Protein AF-A0A0Q4DRW6-F1 (afdb_monomer)

pLDDT: mean 84.07, std 15.39, range [34.16, 98.38]

Nearest PDB structures (foldseek):
  1o7d-assembly1_D  TM=4.244E-01  e=1.563E-02  Bos taurus
  2ciq-assembly1_A  TM=4.644E-01  e=1.562E-01  Saccharomyces cerevisiae S288C
  6icq-assembly1_A-2  TM=5.793E-01  e=6.879E+00  Pseudomonas putida

Structure (mmCIF, N/CA/C/O backb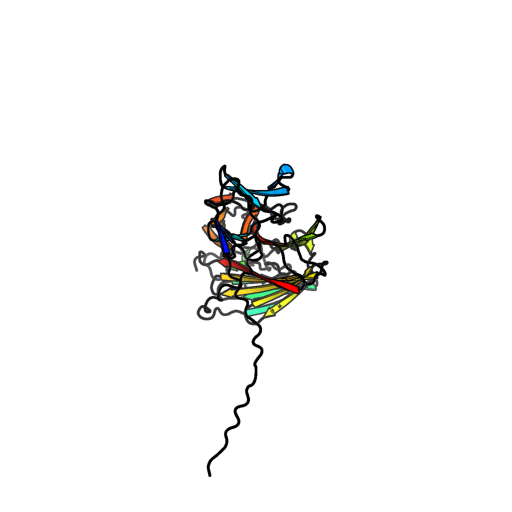one):
data_AF-A0A0Q4DRW6-F1
#
_entry.id   AF-A0A0Q4DRW6-F1
#
loop_
_atom_site.group_PDB
_atom_site.id
_atom_site.type_symbol
_atom_site.label_atom_id
_atom_site.label_alt_id
_atom_site.label_comp_id
_atom_site.label_asym_id
_atom_site.label_entity_id
_atom_site.label_seq_id
_atom_site.pdbx_PDB_ins_code
_atom_site.Cartn_x
_atom_site.Cartn_y
_atom_site.Cartn_z
_atom_site.occupancy
_atom_site.B_iso_or_equiv
_atom_site.auth_seq_id
_atom_site.auth_comp_id
_atom_site.auth_asym_id
_atom_site.auth_atom_id
_atom_site.pdbx_PDB_model_num
ATOM 1 N N . MET A 1 1 ? 46.520 0.832 58.655 1.00 43.78 1 MET A N 1
ATOM 2 C CA . MET A 1 1 ? 46.041 -0.376 57.941 1.00 43.78 1 MET A CA 1
ATOM 3 C C . MET A 1 1 ? 45.091 -1.068 58.902 1.00 43.78 1 MET A C 1
ATOM 5 O O . MET A 1 1 ? 45.560 -1.502 59.934 1.00 43.78 1 MET A O 1
ATOM 9 N N . ILE A 1 2 ? 43.770 -1.010 58.754 1.00 37.06 2 ILE A N 1
ATOM 10 C CA . ILE A 1 2 ? 42.936 -1.635 57.713 1.00 37.06 2 ILE A CA 1
ATOM 11 C C . ILE A 1 2 ? 41.682 -0.758 57.482 1.00 37.06 2 ILE A C 1
ATOM 13 O O . ILE A 1 2 ? 41.251 -0.042 58.377 1.00 37.06 2 ILE A O 1
ATOM 17 N N . ARG A 1 3 ? 41.183 -0.758 56.241 1.00 34.56 3 ARG A N 1
ATOM 18 C CA . ARG A 1 3 ? 40.220 0.185 55.645 1.00 34.56 3 ARG A CA 1
ATOM 19 C C . ARG A 1 3 ? 38.771 -0.035 56.107 1.00 34.56 3 ARG A C 1
ATOM 21 O O . ARG A 1 3 ? 38.275 -1.153 56.019 1.00 34.56 3 ARG A O 1
ATOM 28 N N . GLU A 1 4 ? 38.076 1.050 56.446 1.00 38.84 4 GLU A N 1
ATOM 29 C CA . GLU A 1 4 ? 36.609 1.123 56.458 1.00 38.84 4 GLU A CA 1
ATOM 30 C C . GLU A 1 4 ? 36.082 1.260 55.023 1.00 38.84 4 GLU A C 1
ATOM 32 O O . GLU A 1 4 ? 36.454 2.179 54.292 1.00 38.84 4 GLU A O 1
ATOM 37 N N . SER A 1 5 ? 35.205 0.347 54.602 1.00 42.12 5 SER A N 1
ATOM 38 C CA . SER A 1 5 ? 34.491 0.440 53.329 1.00 42.12 5 SER A CA 1
ATOM 39 C C . SER A 1 5 ? 33.092 1.012 53.550 1.00 42.12 5 SER A C 1
ATOM 41 O O . SER A 1 5 ? 32.195 0.310 54.017 1.00 42.12 5 SER A O 1
ATOM 43 N N . HIS A 1 6 ? 32.900 2.271 53.165 1.00 40.50 6 HIS A N 1
ATOM 44 C CA . HIS A 1 6 ? 31.582 2.852 52.929 1.00 40.50 6 HIS A CA 1
ATOM 45 C C . HIS A 1 6 ? 30.961 2.198 51.685 1.00 40.50 6 HIS A C 1
ATOM 47 O O . HIS A 1 6 ? 31.494 2.328 50.583 1.00 40.50 6 HIS A O 1
ATOM 53 N N . LYS A 1 7 ? 29.829 1.503 51.841 1.00 39.22 7 LYS A N 1
ATOM 54 C CA . LYS A 1 7 ? 28.954 1.141 50.717 1.00 39.22 7 LYS A CA 1
ATOM 55 C C . LYS A 1 7 ? 27.782 2.117 50.674 1.00 39.22 7 LYS A C 1
ATOM 57 O O . LYS A 1 7 ? 26.874 2.046 51.494 1.00 39.22 7 LYS A O 1
ATOM 62 N N . ASN A 1 8 ? 27.834 3.014 49.692 1.00 35.91 8 ASN A N 1
ATOM 63 C CA . ASN A 1 8 ? 26.714 3.835 49.251 1.00 35.91 8 ASN A CA 1
ATOM 64 C C . ASN A 1 8 ? 25.579 2.930 48.746 1.00 35.91 8 ASN A C 1
ATOM 66 O O . ASN A 1 8 ? 25.760 2.170 47.796 1.00 35.91 8 ASN A O 1
ATOM 70 N N . LEU A 1 9 ? 24.412 3.024 49.381 1.00 34.16 9 LEU A N 1
ATOM 71 C CA . LEU A 1 9 ? 23.149 2.473 48.894 1.00 34.16 9 LEU A CA 1
ATOM 72 C C . LEU A 1 9 ? 22.513 3.494 47.947 1.00 34.16 9 LEU A C 1
ATOM 74 O O . LEU A 1 9 ? 21.733 4.350 48.358 1.00 34.16 9 LEU A O 1
ATOM 78 N N . THR A 1 10 ? 22.859 3.412 46.666 1.00 37.59 10 THR A N 1
ATOM 79 C CA . THR A 1 10 ? 22.155 4.136 45.607 1.00 37.59 10 THR A CA 1
ATOM 80 C C . THR A 1 10 ? 20.843 3.397 45.329 1.00 37.59 10 THR A C 1
ATOM 82 O O . THR A 1 10 ? 20.842 2.342 44.697 1.00 37.59 10 THR A O 1
ATOM 85 N N . ARG A 1 11 ? 19.713 3.912 45.834 1.00 34.72 11 ARG A N 1
ATOM 86 C CA . ARG A 1 11 ? 18.377 3.495 45.377 1.00 34.72 11 ARG A CA 1
ATOM 87 C C . ARG A 1 11 ? 18.202 3.980 43.940 1.00 34.72 11 ARG A C 1
ATOM 89 O O . ARG A 1 11 ? 17.885 5.144 43.713 1.00 34.72 11 ARG A O 1
ATOM 96 N N . ILE A 1 12 ? 18.435 3.093 42.980 1.00 40.56 12 ILE A N 1
ATOM 97 C CA . ILE A 1 12 ? 17.958 3.269 41.610 1.00 40.56 12 ILE A CA 1
ATOM 98 C C . ILE A 1 12 ? 16.449 3.009 41.660 1.00 40.56 12 ILE A C 1
ATOM 100 O O . ILE A 1 12 ? 16.019 1.893 41.945 1.00 40.56 12 ILE A O 1
ATOM 104 N N . ASN A 1 13 ? 15.654 4.060 41.459 1.00 36.69 13 ASN A N 1
ATOM 105 C CA . ASN A 1 13 ? 14.238 3.933 41.132 1.00 36.69 13 ASN A CA 1
ATOM 106 C C . ASN A 1 13 ? 14.156 3.353 39.720 1.00 36.69 13 ASN A C 1
ATOM 108 O O . ASN A 1 13 ? 14.177 4.095 38.740 1.00 36.69 13 ASN A O 1
ATOM 112 N N . ASP A 1 14 ? 14.121 2.030 39.631 1.00 37.34 14 ASP A N 1
ATOM 113 C CA . ASP A 1 14 ? 13.739 1.333 38.411 1.00 37.34 14 ASP A CA 1
ATOM 114 C C . ASP A 1 14 ? 12.235 1.598 38.201 1.00 37.34 14 ASP A C 1
ATOM 116 O O . ASP A 1 14 ? 11.440 1.288 39.101 1.00 37.34 14 ASP A O 1
ATOM 120 N N . PRO A 1 15 ? 11.799 2.243 37.104 1.00 40.28 15 PRO A N 1
ATOM 121 C CA . PRO A 1 15 ? 10.380 2.394 36.835 1.00 40.28 15 PRO A CA 1
ATOM 122 C C . PRO A 1 15 ? 9.812 0.992 36.633 1.00 40.28 15 PRO A C 1
ATOM 124 O O . PRO A 1 15 ? 10.186 0.295 35.695 1.00 40.28 15 PRO A O 1
ATOM 127 N N . LEU A 1 16 ? 8.937 0.581 37.553 1.00 35.50 16 LEU A N 1
ATOM 128 C CA . LEU A 1 16 ? 8.157 -0.651 37.498 1.00 35.50 16 LEU A CA 1
ATOM 129 C C . LEU A 1 16 ? 7.736 -0.951 36.051 1.00 35.50 16 LEU A C 1
ATOM 131 O O . LEU A 1 16 ? 6.792 -0.350 35.535 1.00 35.50 16 LEU A O 1
ATOM 135 N N . ARG A 1 17 ? 8.407 -1.917 35.411 1.00 38.69 17 ARG A N 1
ATOM 136 C CA . ARG A 1 17 ? 7.806 -2.688 34.326 1.00 38.69 17 ARG A CA 1
ATOM 137 C C . ARG A 1 17 ? 6.623 -3.418 34.947 1.00 38.69 17 ARG A C 1
ATOM 139 O O . ARG A 1 17 ? 6.768 -4.480 35.543 1.00 38.69 17 ARG A O 1
ATOM 146 N N . LEU A 1 18 ? 5.452 -2.798 34.868 1.00 41.09 18 LEU A N 1
ATOM 147 C CA . LEU A 1 18 ? 4.190 -3.507 34.978 1.00 41.09 18 LEU A CA 1
ATOM 148 C C . LEU A 1 18 ? 4.110 -4.404 33.745 1.00 41.09 18 LEU A C 1
ATOM 150 O O . LEU A 1 18 ? 3.602 -3.992 32.702 1.00 41.09 18 LEU A O 1
ATOM 154 N N . ASP A 1 19 ? 4.658 -5.613 33.866 1.00 44.31 19 ASP A N 1
ATOM 155 C CA . ASP A 1 19 ? 4.344 -6.723 32.976 1.00 44.31 19 ASP A CA 1
ATOM 156 C C . ASP A 1 19 ? 2.833 -6.942 33.085 1.00 44.31 19 ASP A C 1
ATOM 158 O O . ASP A 1 19 ? 2.323 -7.626 33.975 1.00 44.31 19 ASP A O 1
ATOM 162 N N . THR A 1 20 ? 2.093 -6.236 32.235 1.00 53.38 20 THR A N 1
ATOM 163 C CA . THR A 1 20 ? 0.641 -6.316 32.188 1.00 53.38 20 THR A CA 1
ATOM 164 C C . THR A 1 20 ? 0.340 -7.691 31.622 1.00 53.38 20 THR A C 1
ATOM 166 O O . THR A 1 20 ? 0.559 -7.943 30.439 1.00 53.38 20 THR A O 1
ATOM 169 N N . ILE A 1 21 ? -0.062 -8.614 32.495 1.00 54.59 21 ILE A N 1
ATOM 170 C CA . ILE A 1 21 ? -0.374 -9.991 32.121 1.00 54.59 21 ILE A CA 1
ATOM 171 C C . ILE A 1 21 ? -1.514 -9.937 31.102 1.00 54.59 21 ILE A C 1
ATOM 173 O O . ILE A 1 21 ? -2.656 -9.656 31.462 1.00 54.59 21 ILE A O 1
ATOM 177 N N . MET A 1 22 ? -1.203 -10.190 29.829 1.00 69.31 22 MET A N 1
ATOM 178 C CA . MET A 1 22 ? -2.214 -10.294 28.781 1.00 69.31 22 MET A CA 1
ATOM 179 C C . MET A 1 22 ? -3.083 -11.517 29.067 1.00 69.31 22 MET A C 1
ATOM 181 O O . MET A 1 22 ? -2.606 -12.654 29.028 1.00 69.31 22 MET A O 1
ATOM 185 N N . SER A 1 23 ? -4.360 -11.298 29.375 1.00 81.81 23 SER A N 1
ATOM 186 C CA . SER A 1 23 ? -5.299 -12.389 29.609 1.00 81.81 23 SER A CA 1
ATOM 187 C C . SER A 1 23 ? -5.988 -12.781 28.297 1.00 81.81 23 SER A C 1
ATOM 189 O O . SER A 1 23 ? -6.378 -11.925 27.503 1.00 81.81 23 SER A O 1
ATOM 191 N N . THR A 1 24 ? -6.111 -14.086 28.026 1.00 90.38 24 THR A N 1
ATOM 192 C CA . THR A 1 24 ? -6.912 -14.593 26.897 1.00 90.38 24 THR A CA 1
ATOM 193 C C . THR A 1 24 ? -8.245 -15.125 27.412 1.00 90.38 24 THR A C 1
ATOM 195 O O . THR A 1 24 ? -8.304 -16.141 28.106 1.00 90.38 24 THR A O 1
ATOM 198 N N . ILE A 1 25 ? -9.332 -14.459 27.039 1.00 92.94 25 ILE A N 1
ATOM 199 C CA . ILE A 1 25 ? -10.707 -14.799 27.402 1.00 92.94 25 ILE A CA 1
ATOM 200 C C . ILE A 1 25 ? -11.295 -15.718 26.325 1.00 92.94 25 ILE A C 1
ATOM 202 O O . ILE A 1 25 ? -11.262 -15.403 25.142 1.00 92.94 25 ILE A O 1
ATOM 206 N N . ILE A 1 26 ? -11.884 -16.856 26.694 1.00 94.12 26 ILE A N 1
ATOM 207 C CA . ILE A 1 26 ? -12.548 -17.739 25.717 1.00 94.12 26 ILE A CA 1
ATOM 208 C C . ILE A 1 26 ? -14.005 -17.300 25.529 1.00 94.12 26 ILE A C 1
ATOM 210 O O . ILE A 1 26 ? -14.787 -17.318 26.482 1.00 94.12 26 ILE A O 1
ATOM 214 N N . ALA A 1 27 ? -14.388 -16.958 24.298 1.00 92.19 27 ALA A N 1
ATOM 215 C CA . ALA A 1 27 ? -15.744 -16.535 23.963 1.00 92.19 27 ALA A CA 1
ATOM 216 C C . ALA A 1 27 ? -16.741 -17.703 24.038 1.00 92.19 27 ALA A C 1
ATOM 218 O O . ALA A 1 27 ? -16.556 -18.751 23.409 1.00 92.19 27 ALA A O 1
ATOM 219 N N . LYS A 1 28 ? -17.855 -17.504 24.754 1.00 94.00 28 LYS A N 1
ATOM 220 C CA . LYS A 1 28 ? -18.984 -18.446 24.796 1.00 94.00 28 LYS A CA 1
ATOM 221 C C . LYS A 1 28 ? -20.248 -17.822 24.218 1.00 94.00 28 LYS A C 1
ATOM 223 O O . LYS A 1 28 ? -20.458 -16.611 24.273 1.00 94.00 28 LYS A O 1
ATOM 228 N N . HIS A 1 29 ? -21.107 -18.669 23.654 1.00 94.56 29 HIS A N 1
ATOM 229 C CA . HIS A 1 29 ? -22.381 -18.221 23.101 1.00 94.56 29 HIS A CA 1
ATOM 230 C C . HIS A 1 29 ? -23.259 -17.581 24.186 1.00 94.56 29 HIS A C 1
ATOM 232 O O . HIS A 1 29 ? -23.385 -18.121 25.281 1.00 94.56 29 HIS A O 1
ATOM 238 N N . GLY A 1 30 ? -23.853 -16.430 23.874 1.00 91.00 30 GLY A N 1
ATOM 239 C CA . GLY A 1 30 ? -24.715 -15.663 24.770 1.00 91.00 30 GLY A CA 1
ATOM 240 C C . GLY A 1 30 ? -23.957 -14.888 25.849 1.00 91.00 30 GLY A C 1
ATOM 241 O O . GLY A 1 30 ? -24.578 -14.130 26.591 1.00 91.00 30 GLY A O 1
ATOM 242 N N . GLN A 1 31 ? -22.634 -15.046 25.939 1.00 93.19 31 GLN A N 1
ATOM 243 C CA . GLN A 1 31 ? -21.852 -14.444 27.008 1.00 93.19 31 GLN A CA 1
ATOM 244 C C . GLN A 1 31 ? -21.708 -12.937 26.810 1.00 93.19 31 GLN A C 1
ATOM 246 O O . GLN A 1 31 ? -21.474 -12.453 25.699 1.00 93.19 31 GLN A O 1
ATOM 251 N N . MET A 1 32 ? -21.820 -12.211 27.920 1.00 92.25 32 MET A N 1
ATOM 252 C CA . MET A 1 32 ? -21.467 -10.801 28.012 1.00 92.25 32 MET A CA 1
ATOM 253 C C . MET A 1 32 ? -20.085 -10.693 28.640 1.00 92.25 32 MET A C 1
ATOM 255 O O . MET A 1 32 ? -19.852 -11.250 29.712 1.00 92.25 32 MET A O 1
ATOM 259 N N . LEU A 1 33 ? -19.180 -9.994 27.970 1.00 88.94 33 LEU A N 1
ATOM 260 C CA . LEU A 1 33 ? -17.807 -9.811 28.420 1.00 88.94 33 LEU A CA 1
ATOM 261 C C . LEU A 1 33 ? -17.479 -8.321 28.496 1.00 88.94 33 LEU A C 1
ATOM 263 O O . LEU A 1 33 ? -17.977 -7.508 27.710 1.00 88.94 33 LEU A O 1
ATOM 267 N N . THR A 1 34 ? -16.638 -7.979 29.462 1.00 86.00 34 THR A N 1
ATOM 268 C CA . THR A 1 34 ? -15.956 -6.690 29.546 1.00 86.00 34 THR A CA 1
ATOM 269 C C . THR A 1 34 ? -14.475 -6.995 29.395 1.00 86.00 34 THR A C 1
ATOM 271 O O . THR A 1 34 ? -13.973 -7.860 30.107 1.00 86.00 34 THR A O 1
ATOM 274 N N . MET A 1 35 ? -13.818 -6.338 28.445 1.00 82.25 35 MET A N 1
ATOM 275 C CA . MET A 1 35 ? -12.387 -6.493 28.194 1.00 82.25 35 MET A CA 1
ATOM 276 C C . MET A 1 35 ? -11.645 -5.306 28.798 1.00 82.25 35 MET A C 1
ATOM 278 O O . MET A 1 35 ? -12.145 -4.181 28.755 1.00 82.25 35 MET A O 1
ATOM 282 N N . GLN A 1 36 ? -10.475 -5.566 29.361 1.00 77.69 36 GLN A N 1
ATOM 283 C CA . GLN A 1 36 ? -9.493 -4.552 29.717 1.00 77.69 36 GLN A CA 1
ATOM 284 C C . GLN A 1 36 ? -8.563 -4.282 28.522 1.00 77.69 36 GLN A C 1
ATOM 286 O O . GLN A 1 36 ? -8.448 -5.126 27.626 1.00 77.69 36 GLN A O 1
ATOM 291 N N . PRO A 1 37 ? -7.887 -3.120 28.474 1.00 64.44 37 PRO A N 1
ATOM 292 C CA . PRO A 1 37 ? -6.841 -2.873 27.486 1.00 64.44 37 PRO A CA 1
ATOM 293 C C . PRO A 1 37 ? -5.791 -3.992 27.493 1.00 64.44 37 PRO A C 1
ATOM 295 O O . PRO A 1 37 ? -5.280 -4.359 28.548 1.00 64.44 37 PRO A O 1
ATOM 298 N N . GLY A 1 38 ? -5.481 -4.538 26.315 1.00 68.06 38 GLY A N 1
ATOM 299 C CA . GLY A 1 38 ? -4.539 -5.653 26.162 1.00 68.06 38 GLY A CA 1
ATOM 300 C C . GLY A 1 38 ? -5.134 -7.055 26.356 1.00 68.06 38 GLY A C 1
ATOM 301 O O . GLY A 1 38 ? -4.439 -8.033 26.082 1.00 68.06 38 GLY A O 1
ATOM 302 N N . ASP A 1 39 ? -6.401 -7.188 26.761 1.00 83.06 39 ASP A N 1
ATOM 303 C CA . ASP A 1 39 ? -7.063 -8.494 26.765 1.00 83.06 39 ASP A CA 1
ATOM 304 C C . ASP A 1 39 ? -7.237 -9.022 25.338 1.00 83.06 39 ASP A C 1
ATOM 306 O O . ASP A 1 39 ? -7.608 -8.300 24.406 1.00 83.06 39 ASP A O 1
ATOM 310 N N . GLN A 1 40 ? -7.044 -10.328 25.192 1.00 90.56 40 GLN A N 1
ATOM 311 C CA . GLN A 1 40 ? -7.383 -11.066 23.986 1.00 90.56 40 GLN A CA 1
ATOM 312 C C . GLN A 1 40 ? -8.651 -11.885 24.212 1.00 90.56 40 GLN A C 1
ATOM 314 O O . GLN A 1 40 ? -8.964 -12.307 25.324 1.00 90.56 40 GLN A O 1
ATOM 319 N N . ILE A 1 41 ? -9.387 -12.151 23.141 1.00 93.00 41 ILE A N 1
ATOM 320 C CA . ILE A 1 41 ? -10.574 -12.991 23.130 1.00 93.00 41 ILE A CA 1
ATOM 321 C C . ILE A 1 41 ? -10.443 -14.071 22.056 1.00 93.00 41 ILE A C 1
ATOM 323 O O . ILE A 1 41 ? -10.319 -13.786 20.868 1.00 93.00 41 ILE A O 1
ATOM 327 N N . LYS A 1 42 ? -10.481 -15.337 22.467 1.00 93.94 42 LYS A N 1
ATOM 328 C CA . LYS A 1 42 ? -10.428 -16.490 21.568 1.00 93.94 42 LYS A CA 1
ATOM 329 C C . LYS A 1 42 ? -11.825 -17.016 21.282 1.00 93.94 42 LYS A C 1
ATOM 331 O O . LYS A 1 42 ? -12.537 -17.446 22.191 1.00 93.94 42 LYS A O 1
ATOM 336 N N . PHE A 1 43 ? -12.201 -17.034 20.010 1.00 92.38 43 PHE A N 1
ATOM 337 C CA . PHE A 1 43 ? -13.447 -17.618 19.538 1.00 92.38 43 PHE A CA 1
ATOM 338 C C . PHE A 1 43 ? -13.263 -19.092 19.157 1.00 92.38 43 PHE A C 1
ATOM 340 O O . PHE A 1 43 ? -12.187 -19.496 18.716 1.00 92.38 43 PHE A O 1
ATOM 347 N N . PRO A 1 44 ? -14.311 -19.924 19.283 1.00 89.69 44 PRO A N 1
ATOM 348 C CA . PRO A 1 44 ? -14.272 -21.308 18.806 1.00 89.69 44 PRO A CA 1
ATOM 349 C C . PRO A 1 44 ? -14.108 -21.457 17.284 1.00 89.69 44 PRO A C 1
ATOM 351 O O . PRO A 1 44 ? -13.746 -22.531 16.819 1.00 89.69 44 PRO A O 1
ATOM 354 N N . ALA A 1 45 ? -14.422 -20.413 16.514 1.00 86.44 45 ALA A N 1
ATOM 355 C CA . ALA A 1 45 ? -14.257 -20.340 15.065 1.00 86.44 45 ALA A CA 1
ATOM 356 C C . ALA A 1 45 ? -14.009 -18.881 14.656 1.00 86.44 45 ALA A C 1
ATOM 358 O O . ALA A 1 45 ? -14.202 -17.978 15.473 1.00 86.44 45 ALA A O 1
ATOM 359 N N . ALA A 1 46 ? -13.612 -18.653 13.403 1.00 80.06 46 ALA A N 1
ATOM 360 C CA . ALA A 1 46 ? -13.467 -17.305 12.867 1.00 80.06 46 ALA A CA 1
ATOM 361 C C . ALA A 1 46 ? -14.788 -16.524 12.977 1.00 80.06 46 ALA A C 1
ATOM 363 O O . ALA A 1 46 ? -15.879 -17.071 12.776 1.00 80.06 46 ALA A O 1
ATOM 364 N N . LEU A 1 47 ? -14.677 -15.243 13.317 1.00 81.19 47 LEU A N 1
ATOM 365 C CA . LEU A 1 47 ? -15.805 -14.326 13.307 1.00 81.19 47 LEU A CA 1
ATOM 366 C C . LEU A 1 47 ? -16.327 -14.127 11.884 1.00 81.19 47 LEU A C 1
ATOM 368 O O . LEU A 1 47 ? -15.557 -14.043 10.930 1.00 81.19 47 LEU A O 1
ATOM 372 N N . ASN A 1 48 ? -17.643 -13.972 11.760 1.00 81.69 48 ASN A N 1
ATOM 373 C CA . ASN A 1 48 ? -18.279 -13.618 10.492 1.00 81.69 48 ASN A CA 1
ATOM 374 C C . ASN A 1 48 ? -17.892 -12.191 10.053 1.00 81.69 48 ASN A C 1
ATOM 376 O O . ASN A 1 48 ? -17.899 -11.886 8.867 1.00 81.69 48 ASN A O 1
ATOM 380 N N . THR A 1 49 ? -17.619 -11.312 11.021 1.00 79.50 49 THR A N 1
ATOM 381 C CA . THR A 1 49 ? -17.141 -9.936 10.839 1.00 79.50 49 THR A CA 1
ATOM 382 C C . THR A 1 49 ? -16.405 -9.485 12.102 1.00 79.50 49 THR A C 1
ATOM 384 O O . THR A 1 49 ? -16.745 -9.913 13.209 1.00 79.50 49 THR A O 1
ATOM 387 N N . THR A 1 50 ? -15.401 -8.629 11.939 1.00 81.56 50 THR A N 1
ATOM 388 C CA . THR A 1 50 ? -14.680 -7.955 13.027 1.00 81.56 50 THR A CA 1
ATOM 389 C C . THR A 1 50 ? -15.415 -6.724 13.552 1.00 81.56 50 THR A C 1
ATOM 391 O O . THR A 1 50 ? -15.066 -6.228 14.620 1.00 81.56 50 THR A O 1
ATOM 394 N N . GLU A 1 51 ? -16.447 -6.254 12.849 1.00 80.19 51 GLU A N 1
ATOM 395 C CA . GLU A 1 51 ? -17.309 -5.150 13.272 1.00 80.19 51 GLU A CA 1
ATOM 396 C C . GLU A 1 51 ? -18.507 -5.681 14.063 1.00 80.19 51 GLU A C 1
ATOM 398 O O . GLU A 1 51 ? -19.319 -6.472 13.572 1.00 80.19 51 GLU A O 1
ATOM 403 N N . GLY A 1 52 ? -18.623 -5.249 15.313 1.00 84.31 52 GLY A N 1
ATOM 404 C CA . GLY A 1 52 ? -19.723 -5.626 16.177 1.00 84.31 52 GLY A CA 1
ATOM 405 C C . GLY A 1 52 ? -21.036 -4.982 15.734 1.00 84.31 52 GLY A C 1
ATOM 406 O O . GLY A 1 52 ? -21.105 -3.795 15.432 1.00 84.31 52 GLY A O 1
ATOM 407 N N . ALA A 1 53 ? -22.129 -5.742 15.765 1.00 88.44 53 ALA A N 1
ATOM 408 C CA . ALA A 1 53 ? -23.461 -5.186 15.538 1.00 88.44 53 ALA A CA 1
ATOM 409 C C . ALA A 1 53 ? -24.016 -4.605 16.846 1.00 88.44 53 ALA A C 1
ATOM 411 O O . ALA A 1 53 ? -24.214 -5.354 17.808 1.00 88.44 53 ALA A O 1
ATOM 412 N N . TRP A 1 54 ? -24.292 -3.298 16.904 1.00 91.31 54 TRP A N 1
ATOM 413 C CA . TRP A 1 54 ? -24.887 -2.689 18.098 1.00 91.31 54 TRP A CA 1
ATOM 414 C C . TRP A 1 54 ? -26.246 -3.317 18.433 1.00 91.31 54 TRP A C 1
ATOM 416 O O . TRP A 1 54 ? -27.121 -3.483 17.581 1.00 91.31 54 TRP A O 1
ATOM 426 N N . ARG A 1 55 ? -26.434 -3.664 19.707 1.00 91.56 55 ARG A N 1
ATOM 427 C CA . ARG A 1 55 ? -27.665 -4.243 20.247 1.00 91.56 55 ARG A CA 1
ATOM 428 C C . ARG A 1 55 ? -28.200 -3.354 21.351 1.00 91.56 55 ARG A C 1
ATOM 430 O O . ARG A 1 55 ? -27.764 -3.450 22.498 1.00 91.56 55 ARG A O 1
ATOM 437 N N . ALA A 1 56 ? -29.170 -2.508 21.003 1.00 85.75 56 ALA A N 1
ATOM 438 C CA . ALA A 1 56 ? -29.781 -1.551 21.924 1.00 85.75 56 ALA A CA 1
ATOM 439 C C . ALA A 1 56 ? -30.369 -2.225 23.178 1.00 85.75 56 ALA A C 1
ATOM 441 O O . ALA A 1 56 ? -30.208 -1.711 24.283 1.00 85.75 56 ALA A O 1
ATOM 442 N N . ASP A 1 57 ? -30.955 -3.420 23.027 1.00 88.62 57 ASP A N 1
ATOM 443 C CA . ASP A 1 57 ? -31.507 -4.231 24.121 1.00 88.62 57 ASP A CA 1
ATOM 444 C C . ASP A 1 57 ? -30.446 -4.707 25.124 1.00 88.62 57 ASP A C 1
ATOM 446 O O . ASP A 1 57 ? -30.756 -4.982 26.282 1.00 88.62 57 ASP A O 1
ATOM 450 N N . LYS A 1 58 ? -29.187 -4.808 24.688 1.00 84.25 58 LYS A N 1
ATOM 451 C CA . LYS A 1 58 ? -28.053 -5.248 25.512 1.00 84.25 58 LYS A CA 1
ATOM 452 C C . LYS A 1 58 ? -27.086 -4.123 25.863 1.00 84.25 58 LYS A C 1
ATOM 454 O O . LYS A 1 58 ? -26.218 -4.345 26.703 1.00 84.25 58 LYS A O 1
ATOM 459 N N . ARG A 1 59 ? -27.221 -2.952 25.226 1.00 88.62 59 ARG A N 1
ATOM 460 C CA . ARG A 1 59 ? -26.263 -1.833 25.258 1.00 88.62 59 ARG A CA 1
ATOM 461 C C . ARG A 1 59 ? -24.821 -2.291 24.996 1.00 88.62 59 ARG A C 1
ATOM 463 O O . ARG A 1 59 ? -23.895 -1.909 25.708 1.00 88.62 59 ARG A O 1
ATOM 470 N N . ARG A 1 60 ? -24.656 -3.193 24.027 1.00 91.25 60 ARG A N 1
ATOM 471 C CA . ARG A 1 60 ? -23.392 -3.870 23.703 1.00 91.25 60 ARG A CA 1
ATOM 472 C C . ARG A 1 60 ? -23.303 -4.169 22.213 1.00 91.25 60 ARG A C 1
ATOM 474 O O . ARG A 1 60 ? -24.322 -4.246 21.528 1.00 91.25 60 ARG A O 1
ATOM 481 N N . TYR A 1 61 ? -22.088 -4.417 21.748 1.00 89.88 61 TYR A N 1
ATOM 482 C CA . TYR A 1 61 ? -21.795 -4.879 20.399 1.00 89.88 61 TYR A CA 1
ATOM 483 C C . TYR A 1 61 ? -21.810 -6.405 20.329 1.00 89.88 61 TYR A C 1
ATOM 485 O O . TYR A 1 61 ? -21.249 -7.079 21.194 1.00 89.88 61 TYR A O 1
ATOM 493 N N . ALA A 1 62 ? -22.483 -6.952 19.320 1.00 90.75 62 ALA A N 1
ATOM 494 C CA . ALA A 1 62 ? -22.654 -8.382 19.111 1.00 90.75 62 ALA A CA 1
ATOM 495 C C . ALA A 1 62 ? -21.712 -8.913 18.026 1.00 90.75 62 ALA A C 1
ATOM 497 O O . ALA A 1 62 ? -21.743 -8.444 16.890 1.00 90.75 62 ALA A O 1
ATOM 498 N N . TYR A 1 63 ? -20.962 -9.958 18.366 1.00 91.19 63 TYR A N 1
ATOM 499 C CA . TYR A 1 63 ? -19.991 -10.622 17.495 1.00 91.19 63 TYR A CA 1
ATOM 500 C C . TYR A 1 63 ? -20.413 -12.059 17.247 1.00 91.19 63 TYR A C 1
ATOM 502 O O . TYR A 1 63 ? -20.727 -12.772 18.201 1.00 91.19 63 TYR A O 1
ATOM 510 N N . LYS A 1 64 ? -20.443 -12.489 15.983 1.00 90.12 64 LYS A N 1
ATOM 511 C CA . LYS A 1 64 ? -20.970 -13.803 15.586 1.00 90.12 64 LYS A CA 1
ATOM 512 C C . LYS A 1 64 ? -19.894 -14.706 14.997 1.00 90.12 64 LYS A C 1
ATOM 514 O O . LYS A 1 64 ? -19.078 -14.239 14.211 1.00 90.12 64 LYS A O 1
ATOM 519 N N . TRP A 1 65 ? -19.968 -15.996 15.318 1.00 92.19 65 TRP A N 1
ATOM 520 C CA . TRP A 1 65 ? -19.211 -17.072 14.670 1.00 92.19 65 TRP A CA 1
ATOM 521 C C . TRP A 1 65 ? -20.170 -18.229 14.372 1.00 92.19 65 TRP A C 1
ATOM 523 O O . TRP A 1 65 ? -20.792 -18.801 15.277 1.00 92.19 65 TRP A O 1
ATOM 533 N N . GLY A 1 66 ? -20.378 -18.528 13.090 1.00 88.81 66 GLY A N 1
ATOM 534 C CA . GLY A 1 66 ? -21.471 -19.409 12.671 1.00 88.81 66 GLY A CA 1
ATOM 535 C C . GLY A 1 66 ? -22.832 -18.873 13.143 1.00 88.81 66 GLY A C 1
ATOM 536 O O . GLY A 1 66 ? -23.167 -17.715 12.891 1.00 88.81 66 GLY A O 1
ATOM 537 N N . SER A 1 67 ? -23.610 -19.698 13.854 1.00 90.75 67 SER A N 1
ATOM 538 C CA . SER A 1 67 ? -24.895 -19.311 14.471 1.00 90.75 67 SER A CA 1
ATOM 539 C C . SER A 1 67 ? -24.769 -18.746 15.892 1.00 90.75 67 SER A C 1
ATOM 541 O O . SER A 1 67 ? -25.768 -18.350 16.496 1.00 90.75 67 SER A O 1
ATOM 543 N N . ARG A 1 68 ? -23.556 -18.716 16.454 1.00 93.25 68 ARG A N 1
ATOM 544 C CA . ARG A 1 68 ? -23.300 -18.283 17.832 1.00 93.25 68 ARG A CA 1
ATOM 545 C C . ARG A 1 68 ? -22.995 -16.787 17.884 1.00 93.25 68 ARG A C 1
ATOM 547 O O . ARG A 1 68 ? -22.701 -16.159 16.871 1.00 93.25 68 ARG A O 1
ATOM 554 N N . VAL A 1 69 ? -23.092 -16.216 19.082 1.00 93.69 69 VAL A N 1
ATOM 555 C CA . VAL A 1 69 ? -22.925 -14.777 19.343 1.00 93.69 69 VAL A CA 1
ATOM 556 C C . VAL A 1 69 ? -22.340 -14.535 20.731 1.00 93.69 69 VAL A C 1
ATOM 558 O O . VAL A 1 69 ? -22.707 -15.261 21.653 1.00 93.69 69 VAL A O 1
ATOM 561 N N . CYS A 1 70 ? -21.492 -13.521 20.894 1.00 94.31 70 CYS A N 1
ATOM 562 C CA . CYS A 1 70 ? -21.089 -12.952 22.184 1.00 94.31 70 CYS A CA 1
ATOM 563 C C . CYS A 1 70 ? -21.277 -11.429 22.167 1.00 94.31 70 CYS A C 1
ATOM 565 O O . CYS A 1 70 ? -21.398 -10.829 21.098 1.00 94.31 70 CYS A O 1
ATOM 567 N N . PHE A 1 71 ? -21.303 -10.807 23.346 1.00 93.81 71 PHE A N 1
ATOM 568 C CA . PHE A 1 71 ? -21.582 -9.380 23.501 1.00 93.81 71 PHE A CA 1
ATOM 569 C C . PHE A 1 71 ? -20.466 -8.668 24.266 1.00 93.81 71 PHE A C 1
ATOM 571 O O . PHE A 1 71 ? -20.187 -9.022 25.413 1.00 93.81 71 PHE A O 1
ATOM 578 N N . LEU A 1 72 ? -19.883 -7.628 23.671 1.00 89.88 72 LEU A N 1
ATOM 579 C CA . LEU A 1 72 ? -18.824 -6.818 24.280 1.00 89.88 72 LEU A CA 1
ATOM 580 C C . LEU A 1 72 ? -19.323 -5.394 24.551 1.00 89.88 72 LEU A C 1
ATOM 582 O O .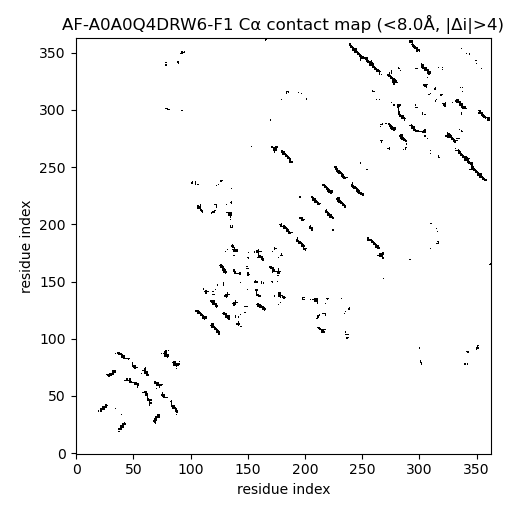 LEU A 1 72 ? -20.033 -4.808 23.733 1.00 89.88 72 LEU A O 1
ATOM 586 N N . ALA A 1 73 ? -18.993 -4.839 25.719 1.00 87.38 73 ALA A N 1
ATOM 587 C CA . ALA A 1 73 ? -19.315 -3.446 26.047 1.00 87.38 73 ALA A CA 1
ATOM 588 C C . ALA A 1 73 ? -18.238 -2.504 25.516 1.00 87.38 73 ALA A C 1
ATOM 590 O O . ALA A 1 73 ? -17.065 -2.729 25.786 1.00 87.38 73 ALA A O 1
ATOM 591 N N . GLY A 1 74 ? -18.646 -1.463 24.785 1.00 78.44 74 GLY A N 1
ATOM 592 C CA . GLY A 1 74 ? -17.745 -0.414 24.291 1.00 78.44 74 GLY A CA 1
ATOM 593 C C . GLY A 1 74 ? -16.721 -0.863 23.244 1.00 78.44 74 GLY A C 1
ATOM 594 O O . GLY A 1 74 ? -15.965 -0.037 22.755 1.00 78.44 74 GLY A O 1
ATOM 595 N N . ILE A 1 75 ? -16.692 -2.150 22.888 1.00 83.81 75 ILE A N 1
ATOM 596 C CA . ILE A 1 75 ? -15.797 -2.687 21.865 1.00 83.81 75 ILE A CA 1
ATOM 597 C C . ILE A 1 75 ? -16.599 -2.808 20.580 1.00 83.81 75 ILE A C 1
ATOM 599 O O . ILE A 1 75 ? -17.342 -3.774 20.408 1.00 83.81 75 ILE A O 1
ATOM 603 N N . GLU A 1 76 ? -16.484 -1.811 19.709 1.00 82.81 76 GLU A N 1
ATOM 604 C CA . GLU A 1 76 ? -17.171 -1.780 18.408 1.00 82.81 76 GLU A CA 1
ATOM 605 C C . GLU A 1 76 ? -16.468 -2.655 17.372 1.00 82.81 76 GLU A C 1
ATOM 607 O O . GLU A 1 76 ? -17.103 -3.163 16.448 1.00 82.81 76 GLU A O 1
ATOM 612 N N . ARG A 1 77 ? -15.160 -2.862 17.559 1.00 80.75 77 ARG A N 1
ATOM 613 C CA . ARG A 1 77 ? -14.331 -3.669 16.679 1.00 80.75 77 ARG A CA 1
ATOM 614 C C . ARG A 1 77 ? -13.370 -4.572 17.439 1.00 80.75 77 ARG A C 1
ATOM 616 O O . ARG A 1 77 ? -12.826 -4.195 18.474 1.00 80.75 77 ARG A O 1
ATOM 623 N N . LEU A 1 78 ? -13.142 -5.750 16.869 1.00 82.25 78 LEU A N 1
ATOM 624 C CA . LEU A 1 78 ? -12.120 -6.697 17.286 1.00 82.25 78 LEU A CA 1
ATOM 625 C C . LEU A 1 78 ? -11.057 -6.864 16.201 1.00 82.25 78 LEU A C 1
ATOM 627 O O . LEU A 1 78 ? -11.381 -7.064 15.036 1.00 82.25 78 LEU A O 1
ATOM 631 N N . TYR A 1 79 ? -9.791 -6.866 16.594 1.00 75.38 79 TYR A N 1
ATOM 632 C CA . TYR A 1 79 ? -8.653 -7.022 15.690 1.00 75.38 79 TYR A CA 1
ATOM 633 C C . TYR A 1 79 ? -8.145 -8.453 15.772 1.00 75.38 79 TYR A C 1
ATOM 635 O O . TYR A 1 79 ? -7.847 -8.929 16.865 1.00 75.38 79 TYR A O 1
ATOM 643 N N . LEU A 1 80 ? -8.068 -9.159 14.644 1.00 76.12 80 LEU A N 1
ATOM 644 C CA . LEU A 1 80 ? -7.540 -10.522 14.624 1.00 76.12 80 LEU A CA 1
ATOM 645 C C . LEU A 1 80 ? -6.059 -10.498 15.022 1.00 76.12 80 LEU A C 1
ATOM 647 O O . LEU A 1 80 ? -5.263 -9.799 14.406 1.00 76.12 80 LEU A O 1
ATOM 651 N N . VAL A 1 81 ? -5.701 -11.274 16.040 1.00 74.88 81 VAL A N 1
ATOM 652 C CA . VAL A 1 81 ? -4.317 -11.479 16.476 1.00 74.88 81 VAL A CA 1
ATOM 653 C C . VAL A 1 81 ? -3.751 -12.692 15.745 1.00 74.88 81 VAL A C 1
ATOM 655 O O . VAL A 1 81 ? -2.816 -12.565 14.964 1.00 74.88 81 VAL A O 1
ATOM 658 N N . GLU A 1 82 ? -4.367 -13.860 15.937 1.00 75.75 82 GLU A N 1
ATOM 659 C CA . GLU A 1 82 ? -3.930 -15.115 15.323 1.00 75.75 82 GLU A CA 1
ATOM 660 C C . GLU A 1 82 ? -5.072 -16.135 15.306 1.00 75.75 82 GLU A C 1
ATOM 662 O O . GLU A 1 82 ? -5.730 -16.361 16.324 1.00 75.75 82 GLU A O 1
ATOM 667 N N . GLY A 1 83 ? -5.298 -16.789 14.162 1.00 84.44 83 GLY A N 1
ATOM 668 C CA . GLY A 1 83 ? -6.274 -17.871 14.023 1.00 84.44 83 GLY A CA 1
ATOM 669 C C . GLY A 1 83 ? -7.701 -17.439 14.371 1.00 84.44 83 GLY A C 1
ATOM 670 O O . GLY A 1 83 ? -8.405 -16.858 13.551 1.00 84.44 83 GLY A O 1
ATOM 671 N N . THR A 1 84 ? -8.140 -17.748 15.591 1.00 87.88 84 THR A N 1
ATOM 672 C CA . THR A 1 84 ? -9.454 -17.359 16.129 1.00 87.88 84 THR A CA 1
ATOM 673 C C . THR A 1 84 ? -9.354 -16.457 17.362 1.00 87.88 84 THR A C 1
ATOM 675 O O . THR A 1 84 ? -10.340 -16.268 18.076 1.00 87.88 84 THR A O 1
ATOM 678 N N . THR A 1 85 ? -8.173 -15.912 17.636 1.00 85.50 85 THR A N 1
ATOM 679 C CA . THR A 1 85 ? -7.885 -15.004 18.746 1.00 85.50 85 THR A CA 1
ATOM 680 C C . THR A 1 85 ? -7.893 -13.567 18.253 1.00 85.50 85 THR A C 1
ATOM 682 O O . THR A 1 85 ? -7.227 -13.245 17.275 1.00 85.50 85 THR A O 1
ATOM 685 N N . TYR A 1 86 ? -8.625 -12.701 18.942 1.00 87.50 86 TYR A N 1
ATOM 686 C CA . TYR A 1 86 ? -8.799 -11.294 18.607 1.00 87.50 86 TYR A CA 1
ATOM 687 C C . TYR A 1 86 ? -8.456 -10.412 19.808 1.00 87.50 86 TYR A C 1
ATOM 689 O O . TYR A 1 86 ? -8.408 -10.891 20.933 1.00 87.50 86 TYR A O 1
ATOM 697 N N . SER A 1 87 ? -8.255 -9.121 19.593 1.00 83.81 87 SER A N 1
ATOM 698 C CA . SER A 1 87 ? -7.995 -8.125 20.630 1.00 83.81 87 SER A CA 1
ATOM 699 C C . SER A 1 87 ? -8.973 -6.962 20.492 1.00 83.81 87 SER A C 1
ATOM 701 O O . SER A 1 87 ? -9.393 -6.628 19.385 1.00 83.81 87 SER A O 1
ATOM 703 N N . ALA A 1 88 ? -9.345 -6.345 21.613 1.00 80.19 88 ALA A N 1
ATOM 704 C CA . ALA A 1 88 ? -10.126 -5.104 21.619 1.00 80.19 88 ALA A CA 1
ATOM 705 C C . ALA A 1 88 ? -9.282 -3.882 21.222 1.00 80.19 88 ALA A C 1
ATOM 707 O O . ALA A 1 88 ? -9.805 -2.877 20.750 1.00 80.19 88 ALA A O 1
ATOM 708 N N . THR A 1 89 ? -7.968 -3.979 21.405 1.00 71.88 89 THR A N 1
ATOM 709 C CA . THR A 1 89 ? -6.995 -2.980 20.967 1.00 71.88 89 THR A CA 1
ATOM 710 C C . THR A 1 89 ? -6.276 -3.526 19.746 1.00 71.88 89 THR A C 1
ATOM 712 O O . THR A 1 89 ? -5.866 -4.689 19.752 1.00 71.88 89 THR A O 1
ATOM 715 N N . ALA A 1 90 ? -6.107 -2.720 18.702 1.00 57.84 90 ALA A N 1
ATOM 716 C CA . ALA A 1 90 ? -5.284 -3.140 17.579 1.00 57.84 90 ALA A CA 1
ATOM 717 C C . ALA A 1 90 ? -3.885 -3.508 18.094 1.00 57.84 90 ALA A C 1
ATOM 719 O O . ALA A 1 90 ? -3.341 -2.782 18.933 1.00 57.84 90 ALA A O 1
ATOM 720 N N . PRO A 1 91 ? -3.317 -4.651 17.678 1.00 56.00 91 PRO A N 1
ATOM 721 C CA . PRO A 1 91 ? -1.990 -5.023 18.130 1.00 56.00 91 PRO A CA 1
ATOM 722 C C . PRO A 1 91 ? -1.001 -3.918 17.740 1.00 56.00 91 PRO A C 1
ATOM 724 O O . PRO A 1 91 ? -0.986 -3.458 16.597 1.00 56.00 91 PRO A O 1
ATOM 727 N N . VAL A 1 92 ? -0.162 -3.495 18.690 1.00 52.25 92 VAL A N 1
ATOM 728 C CA . VAL A 1 92 ? 1.037 -2.719 18.361 1.00 52.25 92 VAL A CA 1
ATOM 729 C C . VAL A 1 92 ? 1.982 -3.699 17.684 1.00 52.25 92 VAL A C 1
ATOM 731 O O . VAL A 1 92 ? 2.665 -4.480 18.344 1.00 52.25 92 VAL A O 1
ATOM 734 N N . VAL A 1 93 ? 1.950 -3.726 16.354 1.00 51.44 93 VAL A N 1
ATOM 735 C CA . VAL A 1 93 ? 2.832 -4.590 15.576 1.00 51.44 93 VAL A CA 1
ATOM 736 C C . VAL A 1 93 ? 4.241 -4.016 15.681 1.00 51.44 93 VAL A C 1
ATOM 738 O O . VAL A 1 93 ? 4.565 -2.991 15.081 1.00 51.44 93 VAL A O 1
ATOM 741 N N . VAL A 1 94 ? 5.074 -4.665 16.495 1.00 48.12 94 VAL A N 1
ATOM 742 C CA . VAL A 1 94 ? 6.526 -4.505 16.418 1.00 48.12 94 VAL A CA 1
ATOM 743 C C . VAL A 1 94 ? 6.954 -5.183 15.123 1.00 48.12 94 VAL A C 1
ATOM 745 O O . VAL A 1 94 ? 6.550 -6.314 14.860 1.00 48.12 94 VAL A O 1
ATOM 748 N N . GLN A 1 95 ? 7.705 -4.453 14.298 1.00 44.00 95 GLN A N 1
ATOM 749 C CA . GLN A 1 95 ? 8.126 -4.878 12.965 1.00 44.00 95 GLN A CA 1
ATOM 750 C C . GLN A 1 95 ? 8.659 -6.325 13.007 1.00 44.00 95 GLN A C 1
ATOM 752 O O . GLN A 1 95 ? 9.465 -6.630 13.895 1.00 44.00 95 GLN A O 1
ATOM 757 N N . PRO A 1 96 ? 8.267 -7.217 12.075 1.00 47.19 96 PRO A N 1
ATOM 758 C CA . PRO A 1 96 ? 9.043 -8.431 11.865 1.00 47.19 96 PRO A CA 1
ATOM 759 C C . PRO A 1 96 ? 10.501 -8.023 11.590 1.00 47.19 96 PRO A C 1
ATOM 761 O O . PRO A 1 96 ? 10.726 -6.958 10.997 1.00 47.19 96 PRO A O 1
ATOM 764 N N . PRO A 1 97 ? 11.493 -8.807 12.055 1.00 45.56 97 PRO A N 1
ATOM 765 C CA . PRO A 1 97 ? 12.890 -8.492 11.802 1.00 45.56 97 PRO A CA 1
ATOM 766 C C . PRO A 1 97 ? 13.077 -8.271 10.303 1.00 45.56 97 PRO A C 1
ATOM 768 O O . PRO A 1 97 ? 12.571 -9.044 9.486 1.00 45.56 97 PRO A O 1
ATOM 771 N N . VAL A 1 98 ? 13.762 -7.181 9.950 1.00 49.53 98 VAL A N 1
ATOM 772 C CA . VAL A 1 98 ? 14.196 -6.962 8.570 1.00 49.53 98 VAL A CA 1
ATOM 773 C C . VAL A 1 98 ? 14.951 -8.231 8.163 1.00 49.53 98 VAL A C 1
ATOM 775 O O . VAL A 1 98 ? 15.844 -8.630 8.917 1.00 49.53 98 VAL A O 1
ATOM 778 N N . PRO A 1 99 ? 14.571 -8.902 7.058 1.00 50.00 99 PRO A N 1
ATOM 779 C CA . PRO A 1 99 ? 15.313 -10.056 6.574 1.00 50.00 99 PRO A CA 1
ATOM 780 C C . PRO A 1 99 ? 16.800 -9.710 6.515 1.00 50.00 99 PRO A C 1
ATOM 782 O O . PRO A 1 99 ? 17.153 -8.572 6.192 1.00 50.00 99 PRO A O 1
ATOM 785 N N . GLU A 1 100 ? 17.670 -10.661 6.861 1.00 49.66 100 GLU A N 1
ATOM 786 C CA . GLU A 1 100 ? 19.096 -10.460 6.621 1.00 49.66 100 GLU A CA 1
ATOM 787 C C . GLU A 1 100 ? 19.281 -10.107 5.140 1.00 49.66 100 GLU A C 1
ATOM 789 O O . GLU A 1 100 ? 18.728 -10.810 4.288 1.00 49.66 100 GLU A O 1
ATOM 794 N N . PRO A 1 101 ? 19.993 -9.010 4.826 1.00 49.19 101 PRO A N 1
ATOM 795 C CA . PRO A 1 101 ? 20.121 -8.555 3.456 1.00 49.19 101 PRO A CA 1
ATOM 796 C C . PRO A 1 101 ? 20.713 -9.679 2.610 1.00 49.19 101 PRO A C 1
ATOM 798 O O . PRO A 1 101 ? 21.797 -10.196 2.901 1.00 49.19 101 PRO A O 1
ATOM 801 N N . SER A 1 102 ? 19.992 -10.045 1.553 1.00 55.44 102 SER A N 1
ATOM 802 C CA . SER A 1 102 ? 20.497 -10.930 0.508 1.00 55.44 102 SER A CA 1
ATOM 803 C C . SER A 1 102 ? 21.811 -10.351 -0.052 1.00 55.44 102 SER A C 1
ATOM 805 O O . SER A 1 102 ? 21.989 -9.127 -0.000 1.00 55.44 102 SER A O 1
ATOM 807 N N . PRO A 1 103 ? 22.764 -11.164 -0.567 1.00 53.97 103 PRO A N 1
ATOM 808 C CA . PRO A 1 103 ? 23.997 -10.663 -1.182 1.00 53.97 103 PRO A CA 1
ATOM 809 C C . PRO A 1 103 ? 23.720 -9.431 -2.055 1.00 53.97 103 PRO A C 1
ATOM 811 O O . PRO A 1 103 ? 22.935 -9.492 -2.998 1.00 53.97 103 PRO A O 1
ATOM 814 N N . ALA A 1 104 ? 24.316 -8.306 -1.639 1.00 61.84 104 ALA A N 1
ATOM 815 C CA . ALA A 1 104 ? 23.805 -6.954 -1.848 1.00 61.84 104 ALA A CA 1
ATOM 816 C C . ALA A 1 104 ? 23.297 -6.699 -3.273 1.00 61.84 104 ALA A C 1
ATOM 818 O O . ALA A 1 104 ? 24.083 -6.542 -4.212 1.00 61.84 104 ALA A O 1
ATOM 819 N N . THR A 1 105 ? 21.972 -6.602 -3.411 1.00 69.00 105 THR A N 1
ATOM 820 C CA . THR A 1 105 ? 21.349 -6.045 -4.615 1.00 69.00 105 THR A CA 1
ATOM 821 C C . THR A 1 105 ? 21.962 -4.667 -4.845 1.00 69.00 105 THR A C 1
ATOM 823 O O . THR A 1 105 ? 21.932 -3.819 -3.952 1.00 69.00 105 THR A O 1
ATOM 826 N N . LYS A 1 106 ? 22.569 -4.428 -6.011 1.00 81.19 106 LYS A N 1
ATOM 827 C CA . LYS A 1 106 ? 23.100 -3.099 -6.326 1.00 81.19 106 LYS A CA 1
ATOM 828 C C . LYS A 1 106 ? 21.929 -2.156 -6.530 1.00 81.19 106 LYS A C 1
ATOM 830 O O . LYS A 1 106 ? 21.243 -2.241 -7.541 1.00 81.19 106 LYS A O 1
ATOM 835 N N . VAL A 1 107 ? 21.716 -1.262 -5.574 1.00 89.06 107 VAL A N 1
ATOM 836 C CA . VAL A 1 107 ? 20.666 -0.250 -5.646 1.00 89.06 107 VAL A CA 1
ATOM 837 C C . VAL A 1 107 ? 21.280 1.091 -6.037 1.00 89.06 107 VAL A C 1
ATOM 839 O O . VAL A 1 107 ? 22.313 1.504 -5.511 1.00 89.06 107 VAL A O 1
ATOM 842 N N . ARG A 1 108 ? 20.650 1.777 -6.989 1.00 93.56 108 ARG A N 1
ATOM 843 C CA . ARG A 1 108 ? 20.918 3.176 -7.327 1.00 93.56 108 ARG A CA 1
ATOM 844 C C . ARG A 1 108 ? 19.622 3.953 -7.229 1.00 93.56 108 ARG A C 1
ATOM 846 O O . ARG A 1 108 ? 18.636 3.573 -7.847 1.00 93.56 108 ARG A O 1
ATOM 853 N N . THR A 1 109 ? 19.642 5.070 -6.529 1.00 96.50 109 THR A N 1
ATOM 854 C CA . THR A 1 109 ? 18.483 5.950 -6.393 1.00 96.50 109 THR A CA 1
ATOM 855 C C . THR A 1 109 ? 18.854 7.358 -6.828 1.00 96.50 109 THR A C 1
ATOM 857 O O . THR A 1 109 ? 20.016 7.767 -6.749 1.00 96.50 109 THR A O 1
ATOM 860 N N . ALA A 1 110 ? 17.875 8.108 -7.317 1.00 96.62 110 ALA A N 1
ATOM 861 C CA . ALA A 1 110 ? 18.009 9.548 -7.488 1.00 96.62 110 ALA A CA 1
ATOM 862 C C . ALA A 1 110 ? 16.632 10.204 -7.544 1.00 96.62 110 ALA A C 1
ATOM 864 O O . ALA A 1 110 ? 15.623 9.551 -7.816 1.00 96.62 110 ALA A O 1
ATOM 865 N N . THR A 1 111 ? 16.615 11.512 -7.314 1.00 97.56 111 THR A N 1
ATOM 866 C CA . THR A 1 111 ? 15.473 12.371 -7.615 1.00 97.56 111 THR A CA 1
ATOM 867 C C . THR A 1 111 ? 15.666 13.059 -8.962 1.00 97.56 111 THR A C 1
ATOM 869 O O . THR A 1 111 ? 16.788 13.219 -9.447 1.00 97.56 111 THR A O 1
ATOM 872 N N . PHE A 1 112 ? 14.565 13.468 -9.579 1.00 96.56 112 PHE A N 1
ATOM 873 C CA . PHE A 1 112 ? 14.560 14.271 -10.793 1.00 96.56 112 PHE A CA 1
ATOM 874 C C . PHE A 1 112 ? 13.318 15.164 -10.826 1.00 96.56 112 PHE A C 1
ATOM 876 O O . PHE A 1 112 ? 12.292 14.855 -10.221 1.00 96.56 112 PHE A O 1
ATOM 883 N N . THR A 1 113 ? 13.412 16.281 -11.539 1.00 95.50 113 THR A N 1
ATOM 884 C CA . THR A 1 113 ? 12.287 17.201 -11.723 1.00 95.50 113 THR A CA 1
ATOM 885 C C . THR A 1 113 ? 11.646 16.944 -13.078 1.00 95.50 113 THR A C 1
ATOM 887 O O . THR A 1 113 ? 12.329 16.905 -14.099 1.00 95.50 113 THR A O 1
ATOM 890 N N . THR A 1 114 ? 10.332 16.763 -13.087 1.00 91.00 114 THR A N 1
ATOM 891 C CA . THR A 1 114 ? 9.539 16.616 -14.313 1.00 91.00 114 THR A CA 1
ATOM 892 C C . THR A 1 114 ? 9.386 17.948 -15.049 1.00 91.00 114 THR A C 1
ATOM 894 O O . THR A 1 114 ? 9.513 19.012 -14.446 1.00 91.00 114 THR A O 1
ATOM 897 N N . ASP A 1 115 ? 9.004 17.907 -16.329 1.00 86.06 115 ASP A N 1
ATOM 898 C CA . ASP A 1 115 ? 8.700 19.117 -17.115 1.00 86.06 115 ASP A CA 1
ATOM 899 C C . ASP A 1 115 ? 7.590 19.979 -16.476 1.00 86.06 115 ASP A C 1
ATOM 901 O O . ASP A 1 115 ? 7.560 21.195 -16.643 1.00 86.06 115 ASP A O 1
ATOM 905 N N . ALA A 1 116 ? 6.691 19.356 -15.704 1.00 85.75 116 ALA A N 1
ATOM 906 C CA . ALA A 1 116 ? 5.625 20.029 -14.960 1.00 85.75 116 ALA A CA 1
ATOM 907 C C . ALA A 1 116 ? 6.079 20.585 -13.591 1.00 85.75 116 ALA A C 1
ATOM 909 O O . ALA A 1 116 ? 5.256 21.093 -12.832 1.00 85.75 116 ALA A O 1
ATOM 910 N N . GLY A 1 117 ? 7.365 20.467 -13.246 1.00 86.38 117 GLY A N 1
ATOM 911 C CA . GLY A 1 117 ? 7.944 20.969 -11.996 1.00 86.38 117 GLY A CA 1
ATOM 912 C C . GLY A 1 117 ? 7.758 20.061 -10.775 1.00 86.38 117 GLY A C 1
ATOM 913 O O . GLY A 1 117 ? 8.181 20.422 -9.681 1.00 86.38 117 GLY A O 1
ATOM 914 N N . GLY A 1 118 ? 7.148 18.881 -10.931 1.00 88.69 118 GLY A N 1
ATOM 915 C CA . GLY A 1 118 ? 7.045 17.890 -9.855 1.00 88.69 118 GLY A CA 1
ATOM 916 C C . GLY A 1 118 ? 8.388 17.208 -9.580 1.00 88.69 118 GLY A C 1
ATOM 917 O O . GLY A 1 118 ? 9.060 16.810 -10.532 1.00 88.69 118 GLY A O 1
ATOM 918 N N . LEU A 1 119 ? 8.757 17.060 -8.304 1.00 95.12 119 LEU A N 1
ATOM 919 C CA . LEU A 1 119 ? 9.934 16.302 -7.864 1.00 95.12 119 LEU A CA 1
ATOM 920 C C . LEU A 1 119 ? 9.568 14.823 -7.715 1.00 95.12 119 LEU A C 1
ATOM 922 O O . LEU A 1 119 ? 8.730 14.479 -6.887 1.00 95.12 119 LEU A O 1
ATOM 926 N N . GLU A 1 120 ? 10.193 13.963 -8.505 1.00 95.31 120 GLU A N 1
ATOM 927 C CA . GLU A 1 120 ? 9.976 12.515 -8.519 1.00 95.31 120 GLU A CA 1
ATOM 928 C C . GLU A 1 120 ? 11.289 11.790 -8.224 1.00 95.31 120 GLU A C 1
ATOM 930 O O . GLU A 1 120 ? 12.354 12.408 -8.147 1.00 95.31 120 GLU A O 1
ATOM 935 N N . ALA A 1 121 ? 11.230 10.478 -8.032 1.00 96.56 121 ALA A N 1
ATOM 936 C CA . ALA A 1 121 ? 12.413 9.664 -7.810 1.00 96.56 121 ALA A CA 1
ATOM 937 C C . ALA A 1 121 ? 12.339 8.341 -8.556 1.00 96.56 121 ALA A C 1
ATOM 939 O O . ALA A 1 121 ? 11.286 7.918 -9.032 1.00 96.56 121 ALA A O 1
ATOM 940 N N . PHE A 1 122 ? 13.483 7.679 -8.643 1.00 96.06 122 PHE A N 1
ATOM 941 C CA . PHE A 1 122 ? 13.560 6.305 -9.100 1.00 96.06 122 PHE A CA 1
ATOM 942 C C . PHE A 1 122 ? 14.506 5.494 -8.224 1.00 96.06 122 PHE A C 1
ATOM 944 O O . PHE A 1 122 ? 15.407 6.032 -7.573 1.00 96.06 122 PHE A O 1
ATOM 951 N N . LEU A 1 123 ? 14.307 4.183 -8.272 1.00 95.88 123 LEU A N 1
ATOM 952 C CA . LEU A 1 123 ? 15.192 3.171 -7.729 1.00 95.88 123 LEU A CA 1
ATOM 953 C C . LEU A 1 123 ? 15.508 2.172 -8.847 1.00 95.88 123 LEU A C 1
ATOM 955 O O . LEU A 1 123 ? 14.615 1.597 -9.459 1.00 95.88 123 LEU A O 1
ATOM 959 N N . LEU A 1 124 ? 16.790 1.980 -9.127 1.00 94.69 124 LEU A N 1
ATOM 960 C CA . LEU A 1 124 ? 17.304 1.056 -10.128 1.00 94.69 124 LEU A CA 1
ATOM 961 C C . LEU A 1 124 ? 18.074 -0.065 -9.434 1.00 94.69 124 LEU A C 1
ATOM 963 O O . LEU A 1 124 ? 18.978 0.195 -8.642 1.00 94.69 124 LEU A O 1
ATOM 967 N N . THR A 1 125 ? 17.733 -1.298 -9.780 1.00 92.62 125 THR A N 1
ATOM 968 C CA . THR A 1 125 ? 18.448 -2.514 -9.387 1.00 92.62 125 THR A CA 1
ATOM 969 C C . THR A 1 125 ? 18.833 -3.323 -10.616 1.00 92.62 125 THR A C 1
ATOM 971 O O . THR A 1 125 ? 18.461 -2.972 -11.739 1.00 92.62 125 THR A O 1
ATOM 974 N N . ASP A 1 126 ? 19.518 -4.443 -10.399 1.00 87.62 126 ASP A N 1
ATOM 975 C CA . ASP A 1 126 ? 19.790 -5.415 -11.456 1.00 87.62 126 ASP A CA 1
ATOM 976 C C . ASP A 1 126 ? 18.507 -6.039 -12.033 1.00 87.62 126 ASP A C 1
ATOM 978 O O . ASP A 1 126 ? 18.563 -6.566 -13.133 1.00 87.62 126 ASP A O 1
ATOM 982 N N . PHE A 1 127 ? 17.359 -5.967 -11.342 1.00 88.44 127 PHE A N 1
ATOM 983 C CA . PHE A 1 127 ? 16.105 -6.594 -11.785 1.00 88.44 127 PHE A CA 1
ATOM 984 C C . PHE A 1 127 ? 15.003 -5.590 -12.161 1.00 88.44 127 PHE A C 1
ATOM 986 O O . PHE A 1 127 ? 14.345 -5.736 -13.195 1.00 88.44 127 PHE A O 1
ATOM 993 N N . TYR A 1 128 ? 14.823 -4.552 -11.342 1.00 91.19 128 TYR A N 1
ATOM 994 C CA . TYR A 1 128 ? 13.792 -3.524 -11.500 1.00 91.19 128 TYR A CA 1
ATOM 995 C C . TYR A 1 128 ? 14.366 -2.150 -11.839 1.00 91.19 128 TYR A C 1
ATOM 997 O O . TYR A 1 128 ? 15.395 -1.745 -11.297 1.00 91.19 128 TYR A O 1
ATOM 1005 N N . ALA A 1 129 ? 13.624 -1.395 -12.643 1.00 93.06 129 ALA A N 1
ATOM 1006 C CA . ALA A 1 129 ? 13.583 0.057 -12.593 1.00 93.06 129 ALA A CA 1
ATOM 1007 C C . ALA A 1 129 ? 12.219 0.447 -12.005 1.00 93.06 129 ALA A C 1
ATOM 1009 O O . ALA A 1 129 ? 11.172 0.149 -12.580 1.00 93.06 129 ALA A O 1
ATOM 1010 N N . LEU A 1 130 ? 12.244 1.057 -10.825 1.00 93.94 130 LEU A N 1
ATOM 1011 C CA . LEU A 1 130 ? 11.072 1.459 -10.061 1.00 93.94 130 LEU A CA 1
ATOM 1012 C C . LEU A 1 130 ? 10.964 2.982 -10.079 1.00 93.94 130 LEU A C 1
ATOM 1014 O O . LEU A 1 130 ? 11.910 3.668 -9.694 1.00 93.94 130 LEU A O 1
ATOM 1018 N N . GLY A 1 131 ? 9.823 3.514 -10.498 1.00 94.19 131 GLY A N 1
ATOM 1019 C CA . GLY A 1 131 ? 9.540 4.943 -10.427 1.00 94.19 131 GLY A CA 1
ATOM 1020 C C . GLY A 1 131 ? 8.652 5.287 -9.236 1.00 94.19 131 GLY A C 1
ATOM 1021 O O . GLY A 1 131 ? 7.712 4.556 -8.927 1.00 94.19 131 GLY A O 1
ATOM 1022 N N . VAL A 1 132 ? 8.938 6.410 -8.578 1.00 94.50 132 VAL A N 1
ATOM 1023 C CA . VAL A 1 132 ? 8.148 6.945 -7.464 1.00 94.50 132 VAL A CA 1
ATOM 1024 C C . VAL A 1 132 ? 7.737 8.376 -7.789 1.00 94.50 132 VAL A C 1
ATOM 1026 O O . VAL A 1 132 ? 8.571 9.276 -7.915 1.00 94.50 132 VAL A O 1
ATOM 1029 N N . GLY A 1 133 ? 6.435 8.578 -7.936 1.00 92.19 133 GLY A N 1
ATOM 1030 C CA . GLY A 1 133 ? 5.835 9.863 -8.253 1.00 92.19 133 GLY A CA 1
ATOM 1031 C C . GLY A 1 133 ? 5.897 10.834 -7.080 1.00 92.19 133 GLY A C 1
ATOM 1032 O O . GLY A 1 133 ? 6.038 10.447 -5.921 1.00 92.19 133 GLY A O 1
ATOM 1033 N N . SER A 1 134 ? 5.709 12.119 -7.378 1.00 91.81 134 SER A N 1
ATOM 1034 C CA . SER A 1 134 ? 5.879 13.236 -6.426 1.00 91.81 134 SER A CA 1
ATOM 1035 C C . SER A 1 134 ? 4.989 13.195 -5.180 1.00 91.81 134 SER A C 1
ATOM 1037 O O . SER A 1 134 ? 5.187 13.960 -4.237 1.00 91.81 134 SER A O 1
ATOM 1039 N N . ARG A 1 135 ? 3.997 12.303 -5.164 1.00 91.12 135 ARG A N 1
ATOM 1040 C CA . ARG A 1 135 ? 3.049 12.115 -4.066 1.00 91.12 135 ARG A CA 1
ATOM 1041 C C . ARG A 1 135 ? 3.208 10.766 -3.348 1.00 91.12 135 ARG A C 1
ATOM 1043 O O . ARG A 1 135 ? 2.303 10.360 -2.625 1.00 91.12 135 ARG A O 1
ATOM 1050 N N . GLY A 1 136 ? 4.331 10.071 -3.547 1.00 91.50 136 GLY A N 1
ATOM 1051 C CA . GLY A 1 136 ? 4.658 8.813 -2.860 1.00 91.50 136 GLY A CA 1
ATOM 1052 C C . GLY A 1 136 ? 4.057 7.548 -3.484 1.00 91.50 136 GLY A C 1
ATOM 1053 O O . GLY A 1 136 ? 4.196 6.462 -2.922 1.00 91.50 136 GLY A O 1
ATOM 1054 N N . SER A 1 137 ? 3.402 7.673 -4.638 1.00 90.12 137 SER A N 1
ATOM 1055 C CA . SER A 1 137 ? 2.915 6.537 -5.422 1.00 90.12 137 SER A CA 1
ATOM 1056 C C . SER A 1 137 ? 4.041 5.872 -6.220 1.00 90.12 137 SER A C 1
ATOM 1058 O O . SER A 1 137 ? 4.971 6.550 -6.652 1.00 90.12 137 SER A O 1
ATOM 1060 N N . LEU A 1 138 ? 3.905 4.592 -6.534 1.00 90.19 138 LEU A N 1
ATOM 1061 C CA . LEU A 1 138 ? 4.606 3.926 -7.620 1.00 90.19 138 LEU A CA 1
ATOM 1062 C C . LEU A 1 138 ? 4.109 4.501 -8.952 1.00 90.19 138 LEU A C 1
ATOM 1064 O O . LEU A 1 138 ? 2.918 4.752 -9.130 1.00 90.19 138 LEU A O 1
ATOM 1068 N N . GLY A 1 139 ? 5.022 4.731 -9.886 1.00 90.50 139 GLY A N 1
ATOM 1069 C CA . GLY A 1 139 ? 4.713 5.397 -11.149 1.00 90.50 139 GLY A CA 1
ATOM 1070 C C . GLY A 1 139 ? 5.126 6.865 -11.161 1.00 90.50 139 GLY A C 1
ATOM 1071 O O . GLY A 1 139 ? 4.785 7.631 -10.259 1.00 90.50 139 GLY A O 1
ATOM 1072 N N . THR A 1 140 ? 5.831 7.266 -12.215 1.00 90.38 140 THR A N 1
ATOM 1073 C CA . THR A 1 140 ? 6.241 8.651 -12.474 1.00 90.38 140 THR A CA 1
ATOM 1074 C C . THR A 1 140 ? 5.257 9.347 -13.415 1.00 90.38 140 THR A C 1
ATOM 1076 O O . THR A 1 140 ? 4.733 8.760 -14.364 1.00 90.38 140 THR A O 1
ATOM 1079 N N . ALA A 1 141 ? 4.987 10.633 -13.196 1.00 87.06 141 ALA A N 1
ATOM 1080 C CA . ALA A 1 141 ? 4.260 11.455 -14.159 1.00 87.06 141 ALA A CA 1
ATOM 1081 C C . ALA A 1 141 ? 5.185 11.925 -15.293 1.00 87.06 141 ALA A C 1
ATOM 1083 O O . ALA A 1 141 ? 4.742 12.064 -16.440 1.00 87.06 141 ALA A O 1
ATOM 1084 N N . GLY A 1 142 ? 6.464 12.155 -14.978 1.00 88.06 142 GLY A N 1
ATOM 1085 C CA . GLY A 1 142 ? 7.483 12.567 -15.933 1.00 88.06 142 GLY A CA 1
ATOM 1086 C C . GLY A 1 142 ? 8.254 11.408 -16.552 1.00 88.06 142 GLY A C 1
ATOM 1087 O O . GLY A 1 142 ? 8.203 10.260 -16.103 1.00 88.06 142 GLY A O 1
ATOM 1088 N N . ARG A 1 143 ? 8.988 11.744 -17.616 1.00 91.50 143 ARG A N 1
ATOM 1089 C CA . ARG A 1 143 ? 9.948 10.838 -18.248 1.00 91.50 143 ARG A CA 1
ATOM 1090 C C . ARG A 1 143 ? 11.129 10.625 -17.305 1.00 91.50 143 ARG A C 1
ATOM 1092 O O . ARG A 1 143 ? 11.608 11.591 -16.714 1.00 91.50 143 ARG A O 1
ATOM 1099 N N . LEU A 1 144 ? 11.608 9.391 -17.203 1.00 91.62 144 LEU A N 1
ATOM 1100 C CA . LEU A 1 144 ? 12.836 9.110 -16.475 1.00 91.62 144 LEU A CA 1
ATOM 1101 C C . LEU A 1 144 ? 14.052 9.753 -17.167 1.00 91.62 144 LEU A C 1
ATOM 1103 O O . LEU A 1 144 ? 14.045 9.929 -18.392 1.00 91.62 144 LEU A O 1
ATOM 1107 N N . PRO A 1 145 ? 15.116 10.080 -16.408 1.00 93.31 145 PRO A N 1
ATOM 1108 C CA . PRO A 1 145 ? 16.378 10.528 -16.982 1.00 93.31 145 PRO A CA 1
ATOM 1109 C C . PRO A 1 145 ? 16.958 9.527 -17.990 1.00 93.31 145 PRO A C 1
ATOM 1111 O O . PRO A 1 145 ? 16.772 8.313 -17.876 1.00 93.31 145 PRO A O 1
ATOM 1114 N N . ALA A 1 146 ? 17.713 10.039 -18.964 1.00 90.75 146 ALA A N 1
ATOM 1115 C CA . ALA A 1 146 ? 18.375 9.207 -19.962 1.00 90.75 146 ALA A CA 1
ATOM 1116 C C . ALA A 1 146 ? 19.294 8.156 -19.309 1.00 90.75 146 ALA A C 1
ATOM 1118 O O . ALA A 1 146 ? 20.012 8.446 -18.351 1.00 90.75 146 ALA A O 1
ATOM 1119 N N . GLY A 1 147 ? 19.288 6.939 -19.857 1.00 88.62 147 GLY A N 1
ATOM 1120 C CA . GLY A 1 147 ? 20.099 5.822 -19.361 1.00 88.62 147 GLY A CA 1
ATOM 1121 C C . GLY A 1 147 ? 19.448 4.994 -18.250 1.00 88.62 147 GLY A C 1
ATOM 1122 O O . GLY A 1 147 ? 20.061 4.027 -17.800 1.00 88.62 147 GLY A O 1
ATOM 1123 N N . ILE A 1 148 ? 18.225 5.328 -17.825 1.00 92.69 148 ILE A N 1
ATOM 1124 C CA . ILE A 1 148 ? 17.425 4.455 -16.962 1.00 92.69 148 ILE A CA 1
ATOM 1125 C C . ILE A 1 148 ? 16.514 3.570 -17.833 1.00 92.69 148 ILE A C 1
ATOM 1127 O O . ILE A 1 148 ? 15.830 4.103 -18.714 1.00 92.69 148 ILE A O 1
ATOM 1131 N N . PRO A 1 149 ? 16.497 2.236 -17.627 1.00 91.06 149 PRO A N 1
ATOM 1132 C CA . PRO A 1 149 ? 15.623 1.334 -18.371 1.00 91.06 149 PRO A CA 1
ATOM 1133 C C . PRO A 1 149 ? 14.142 1.699 -18.215 1.00 91.06 149 PRO A C 1
ATOM 1135 O O . PRO A 1 149 ? 13.673 1.974 -17.113 1.00 91.06 149 PRO A O 1
ATOM 1138 N N . THR A 1 150 ? 13.414 1.667 -19.328 1.00 89.00 150 THR A N 1
ATOM 1139 C CA . THR A 1 150 ? 11.961 1.883 -19.420 1.00 89.00 150 THR A CA 1
ATOM 1140 C C . THR A 1 150 ? 11.389 0.985 -20.516 1.00 89.00 150 THR A C 1
ATOM 1142 O O . THR A 1 150 ? 12.145 0.411 -21.303 1.00 89.00 150 THR A O 1
ATOM 1145 N N . ASP A 1 151 ? 10.063 0.900 -20.623 1.00 85.50 151 ASP A N 1
ATOM 1146 C CA . ASP A 1 151 ? 9.380 0.227 -21.737 1.00 85.50 151 ASP A CA 1
ATOM 1147 C C . ASP A 1 151 ? 9.331 1.127 -22.995 1.00 85.50 151 ASP A C 1
ATOM 1149 O O . ASP A 1 151 ? 8.278 1.404 -23.583 1.00 85.50 151 ASP A O 1
ATOM 1153 N N . ALA A 1 152 ? 10.504 1.645 -23.379 1.00 86.31 152 ALA A N 1
ATOM 1154 C CA . ALA A 1 152 ? 10.673 2.618 -24.456 1.00 86.31 152 ALA A CA 1
ATOM 1155 C C . ALA A 1 152 ? 10.272 2.052 -25.825 1.00 86.31 152 ALA A C 1
ATOM 1157 O O . ALA A 1 152 ? 9.737 2.791 -26.652 1.00 86.31 152 ALA A O 1
ATOM 1158 N N . ASP A 1 153 ? 10.448 0.744 -26.035 1.00 82.06 153 ASP A N 1
ATOM 1159 C CA . ASP A 1 153 ? 10.059 0.042 -27.266 1.00 82.06 153 ASP A CA 1
ATOM 1160 C C . ASP A 1 153 ? 8.546 0.108 -27.518 1.00 82.06 153 ASP A C 1
ATOM 1162 O O . ASP A 1 153 ? 8.099 0.097 -28.665 1.00 82.06 153 ASP A O 1
ATOM 1166 N N . ARG A 1 154 ? 7.745 0.229 -26.451 1.00 77.50 154 ARG A N 1
ATOM 1167 C CA . ARG A 1 154 ? 6.293 0.445 -26.528 1.00 77.50 154 ARG A CA 1
ATOM 1168 C C . ARG A 1 154 ? 5.892 1.920 -26.381 1.00 77.50 154 ARG A C 1
ATOM 1170 O O . ARG A 1 154 ? 4.705 2.230 -26.334 1.00 77.50 154 ARG A O 1
ATOM 1177 N N . GLY A 1 155 ? 6.863 2.834 -26.342 1.00 81.81 155 GLY A N 1
ATOM 1178 C CA . GLY A 1 155 ? 6.654 4.282 -26.261 1.00 81.81 155 GLY A CA 1
ATOM 1179 C C . GLY A 1 155 ? 6.517 4.840 -24.840 1.00 81.81 155 GLY A C 1
ATOM 1180 O O . GLY A 1 155 ? 6.151 6.009 -24.681 1.00 81.81 155 GLY A O 1
ATOM 1181 N N . PHE A 1 156 ? 6.814 4.052 -23.803 1.00 85.50 156 PHE A N 1
ATOM 1182 C CA . PHE A 1 156 ? 6.676 4.478 -22.410 1.00 85.50 156 PHE A CA 1
ATOM 1183 C C . PHE A 1 156 ? 8.032 4.849 -21.820 1.00 85.50 156 PHE A C 1
ATOM 1185 O O . PHE A 1 156 ? 8.871 4.000 -21.560 1.00 85.50 156 PHE A O 1
ATOM 1192 N N . LEU A 1 157 ? 8.228 6.150 -21.604 1.00 89.06 157 LEU A N 1
ATOM 1193 C CA . LEU A 1 157 ? 9.455 6.726 -21.036 1.00 89.06 157 LEU A CA 1
ATOM 1194 C C . LEU A 1 157 ? 9.342 7.006 -19.528 1.00 89.06 157 LEU A C 1
ATOM 1196 O O . LEU A 1 157 ? 10.222 7.629 -18.941 1.00 89.06 157 LEU A O 1
ATOM 1200 N N . ARG A 1 158 ? 8.220 6.619 -18.922 1.00 88.88 158 ARG A N 1
ATOM 1201 C CA . ARG A 1 158 ? 7.945 6.693 -17.480 1.00 88.88 158 ARG A CA 1
ATOM 1202 C C . ARG A 1 158 ? 8.245 5.326 -16.868 1.00 88.88 158 ARG A C 1
ATOM 1204 O O . ARG A 1 158 ? 8.391 4.361 -17.616 1.00 88.88 158 ARG A O 1
ATOM 1211 N N . ALA A 1 159 ? 8.311 5.239 -15.544 1.00 88.44 159 ALA A N 1
ATOM 1212 C CA . ALA A 1 159 ? 8.422 3.947 -14.873 1.00 88.44 159 ALA A CA 1
ATOM 1213 C C . ALA A 1 159 ? 7.468 3.836 -13.694 1.00 88.44 159 ALA A C 1
ATOM 1215 O O . ALA A 1 159 ? 7.339 4.761 -12.895 1.00 88.44 159 ALA A O 1
ATOM 1216 N N . GLY A 1 160 ? 6.840 2.673 -13.597 1.00 90.00 160 GLY A N 1
ATOM 1217 C CA . GLY A 1 160 ? 6.128 2.150 -12.447 1.00 90.00 160 GLY A CA 1
ATOM 1218 C C . GLY A 1 160 ? 6.974 1.045 -11.859 1.00 90.00 160 GLY A C 1
ATOM 1219 O O . GLY A 1 160 ? 7.949 1.350 -11.180 1.00 90.00 160 GLY A O 1
ATOM 1220 N N . ILE A 1 161 ? 6.654 -0.209 -12.183 1.00 90.81 161 ILE A N 1
ATOM 1221 C CA . ILE A 1 161 ? 7.483 -1.380 -11.863 1.00 90.81 161 ILE A CA 1
ATOM 1222 C C . ILE A 1 161 ? 7.938 -2.003 -13.182 1.00 90.81 161 ILE A C 1
ATOM 1224 O O . ILE A 1 161 ? 7.230 -2.814 -13.776 1.00 90.81 161 ILE A O 1
ATOM 1228 N N . PHE A 1 162 ? 9.125 -1.635 -13.658 1.00 89.75 162 PHE A N 1
ATOM 1229 C CA . PHE A 1 162 ? 9.667 -2.168 -14.905 1.00 89.75 162 PHE A CA 1
ATOM 1230 C C . PHE A 1 162 ? 10.716 -3.253 -14.640 1.00 89.75 162 PHE A C 1
ATOM 1232 O O . PHE A 1 162 ? 11.805 -2.962 -14.141 1.00 89.75 162 PHE A O 1
ATOM 1239 N N . CYS A 1 163 ? 10.411 -4.506 -14.992 1.00 87.81 163 CYS A N 1
ATOM 1240 C CA . CYS A 1 163 ? 11.356 -5.625 -14.872 1.00 87.81 163 CYS A CA 1
ATOM 1241 C C . CYS A 1 163 ? 12.212 -5.733 -16.140 1.00 87.81 163 CYS A C 1
ATOM 1243 O O . CYS A 1 163 ? 11.783 -6.314 -17.143 1.00 87.81 163 CYS A O 1
ATOM 1245 N N . HIS A 1 164 ? 13.425 -5.180 -16.100 1.00 83.94 164 HIS A N 1
ATOM 1246 C CA . HIS A 1 164 ? 14.300 -5.068 -17.277 1.00 83.94 164 HIS A CA 1
ATOM 1247 C C . HIS A 1 164 ? 15.250 -6.258 -17.472 1.00 83.94 164 HIS A C 1
ATOM 1249 O O . HIS A 1 164 ? 15.807 -6.419 -18.553 1.00 83.94 164 HIS A O 1
ATOM 1255 N N . ALA A 1 165 ? 15.376 -7.136 -16.476 1.00 79.56 165 ALA A N 1
ATOM 1256 C CA . ALA A 1 165 ? 16.267 -8.298 -16.517 1.00 79.56 165 ALA A CA 1
ATOM 1257 C C . ALA A 1 165 ? 15.543 -9.621 -16.818 1.00 79.56 165 ALA A C 1
ATOM 1259 O O . ALA A 1 165 ? 15.790 -10.627 -16.162 1.00 79.56 165 ALA A O 1
ATOM 1260 N N . THR A 1 166 ? 14.606 -9.609 -17.770 1.00 72.56 166 THR A N 1
ATOM 1261 C CA . THR A 1 166 ? 13.808 -10.792 -18.148 1.00 72.56 166 THR A CA 1
ATOM 1262 C C . THR A 1 166 ? 13.751 -10.952 -19.663 1.00 72.56 166 THR A C 1
ATOM 1264 O O . THR A 1 166 ? 13.696 -9.959 -20.393 1.00 72.56 166 THR A O 1
ATOM 1267 N N . VAL A 1 167 ? 13.728 -12.196 -20.156 1.00 67.25 167 VAL A N 1
ATOM 1268 C CA . VAL A 1 167 ? 13.541 -12.503 -21.585 1.00 67.25 167 VAL A CA 1
ATOM 1269 C C . VAL A 1 167 ? 12.360 -13.472 -21.766 1.00 67.25 167 VAL A C 1
ATOM 1271 O O . VAL A 1 167 ? 12.451 -14.618 -21.331 1.00 67.25 167 VAL A O 1
ATOM 1274 N N . PRO A 1 168 ? 11.256 -13.070 -22.433 1.00 70.81 168 PRO A N 1
ATOM 1275 C CA . PRO A 1 168 ? 10.983 -11.740 -22.981 1.00 70.81 168 PRO A CA 1
ATOM 1276 C C . PRO A 1 168 ? 10.657 -10.715 -21.886 1.00 70.81 168 PRO A C 1
ATOM 1278 O O . PRO A 1 168 ? 9.969 -11.052 -20.920 1.00 70.81 168 PRO A O 1
ATOM 1281 N N . LEU A 1 169 ? 11.051 -9.454 -22.107 1.00 73.94 169 LEU A N 1
ATOM 1282 C CA . LEU A 1 169 ? 10.794 -8.336 -21.193 1.00 73.94 169 LEU A CA 1
ATOM 1283 C C . LEU A 1 169 ? 9.339 -8.312 -20.721 1.00 73.94 169 LEU A C 1
ATOM 1285 O O . LEU A 1 169 ? 8.402 -8.285 -21.534 1.00 73.94 169 LEU A O 1
ATOM 1289 N N . MET A 1 170 ? 9.158 -8.288 -19.401 1.00 72.12 170 MET A N 1
ATOM 1290 C CA . MET A 1 170 ? 7.847 -8.224 -18.759 1.00 72.12 170 MET A CA 1
ATOM 1291 C C . MET A 1 170 ? 7.027 -6.999 -19.188 1.00 72.12 170 MET A C 1
ATOM 1293 O O . MET A 1 170 ? 5.805 -7.098 -19.250 1.00 72.12 170 MET A O 1
ATOM 1297 N N . GLY A 1 171 ? 7.679 -5.896 -19.566 1.00 74.38 171 GLY A N 1
ATOM 1298 C CA . GLY A 1 171 ? 7.014 -4.597 -19.697 1.00 74.38 171 GLY A CA 1
ATOM 1299 C C . GLY A 1 171 ? 6.784 -3.957 -18.327 1.00 74.38 171 GLY A C 1
ATOM 1300 O O . GLY A 1 171 ? 7.104 -4.557 -17.299 1.00 74.38 171 GLY A O 1
ATOM 1301 N N . ASP A 1 172 ? 6.278 -2.725 -18.311 1.00 77.25 172 ASP A N 1
ATOM 1302 C CA . ASP A 1 172 ? 5.926 -2.052 -17.054 1.00 77.25 172 ASP A CA 1
ATOM 1303 C C . ASP A 1 172 ? 4.683 -2.705 -16.438 1.00 77.25 172 ASP A C 1
ATOM 1305 O O . ASP A 1 172 ? 3.668 -2.876 -17.114 1.00 77.25 172 ASP A O 1
ATOM 1309 N N . ALA A 1 173 ? 4.790 -3.090 -15.170 1.00 79.44 173 ALA A N 1
ATOM 1310 C CA . ALA A 1 173 ? 3.761 -3.788 -14.415 1.00 79.44 173 ALA A CA 1
ATOM 1311 C C . ALA A 1 173 ? 2.843 -2.853 -13.629 1.00 79.44 173 ALA A C 1
ATOM 1313 O O . ALA A 1 173 ? 2.059 -3.343 -12.835 1.00 79.44 173 ALA A O 1
ATOM 1314 N N . VAL A 1 174 ? 2.968 -1.532 -13.773 1.00 78.38 174 VAL A N 1
ATOM 1315 C CA . VAL A 1 174 ? 2.013 -0.575 -13.197 1.00 78.38 174 VAL A CA 1
ATOM 1316 C C . VAL A 1 174 ? 1.552 0.361 -14.299 1.00 78.38 174 VAL A C 1
ATOM 1318 O O . VAL A 1 174 ? 2.097 1.453 -14.470 1.00 78.38 174 VAL A O 1
ATOM 1321 N N . LEU A 1 175 ? 0.589 -0.114 -15.095 1.00 73.44 175 LEU A N 1
ATOM 1322 C CA . LEU A 1 175 ? -0.143 0.622 -16.127 1.00 73.44 175 LEU A CA 1
ATOM 1323 C C . LEU A 1 175 ? 0.709 1.690 -16.841 1.00 73.44 175 LEU A C 1
ATOM 1325 O O . LEU A 1 175 ? 0.412 2.882 -16.786 1.00 73.44 175 LEU A O 1
ATOM 1329 N N . TYR A 1 176 ? 1.783 1.294 -17.531 1.00 66.50 176 TYR A N 1
ATOM 1330 C CA . TYR A 1 176 ? 2.650 2.221 -18.291 1.00 66.50 176 TYR A CA 1
ATOM 1331 C C . TYR A 1 176 ? 3.465 3.217 -17.448 1.00 66.50 176 TYR A C 1
ATOM 1333 O O . TYR A 1 176 ? 3.737 4.345 -17.881 1.00 66.50 176 TYR A O 1
ATOM 1341 N N . GLY A 1 177 ? 3.784 2.845 -16.216 1.00 57.84 177 GLY A N 1
ATOM 1342 C CA . GLY A 1 177 ? 4.423 3.713 -15.241 1.00 57.84 177 GLY A CA 1
ATOM 1343 C C . GLY A 1 177 ? 3.546 4.861 -14.771 1.00 57.84 177 GLY A C 1
ATOM 1344 O O . GLY A 1 177 ? 4.041 5.856 -14.249 1.00 57.84 177 GLY A O 1
ATOM 1345 N N . ARG A 1 178 ? 2.233 4.744 -14.973 1.00 67.00 178 ARG A N 1
ATOM 1346 C CA . ARG A 1 178 ? 1.254 5.714 -14.507 1.00 67.00 178 ARG A CA 1
ATOM 1347 C C . ARG A 1 178 ? 1.061 5.554 -13.002 1.00 67.00 178 ARG A C 1
ATOM 1349 O O . ARG A 1 178 ? 0.783 4.468 -12.515 1.00 67.00 178 ARG A O 1
ATOM 1356 N N . SER A 1 179 ? 1.094 6.678 -12.292 1.00 56.62 179 SER A N 1
ATOM 1357 C CA . SER A 1 179 ? 0.630 6.835 -10.903 1.00 56.62 179 SER A CA 1
ATOM 1358 C C . SER A 1 179 ? -0.909 6.693 -10.791 1.00 56.62 179 SER A C 1
ATOM 1360 O O . SER A 1 179 ? -1.620 7.595 -10.344 1.00 56.62 179 SER A O 1
ATOM 1362 N N . VAL A 1 180 ? -1.464 5.598 -11.330 1.00 63.94 180 VAL A N 1
ATOM 1363 C CA . VAL A 1 180 ? -2.816 5.119 -10.972 1.00 63.94 180 VAL A CA 1
ATOM 1364 C C . VAL A 1 180 ? -2.760 4.440 -9.609 1.00 63.94 180 VAL A C 1
ATOM 1366 O O . VAL A 1 180 ? -3.706 4.538 -8.833 1.00 63.94 180 VAL A O 1
ATOM 1369 N N . GLU A 1 181 ? -1.609 3.843 -9.292 1.00 83.12 181 GLU A N 1
ATOM 1370 C CA . GLU A 1 181 ? -1.263 3.456 -7.935 1.00 83.12 181 GLU A CA 1
ATOM 1371 C C . GLU A 1 181 ? -1.359 4.659 -6.988 1.00 83.12 181 GLU A C 1
ATOM 1373 O O . GLU A 1 181 ? -0.988 5.789 -7.326 1.00 83.12 181 GLU A O 1
ATOM 1378 N N . GLY A 1 182 ? -1.855 4.407 -5.785 1.00 90.31 182 GLY A N 1
ATOM 1379 C CA . GLY A 1 182 ? -1.948 5.417 -4.754 1.00 90.31 182 GLY A CA 1
ATOM 1380 C C . GLY A 1 182 ? -2.308 4.834 -3.401 1.00 90.31 182 GLY A C 1
ATOM 1381 O O . GLY A 1 182 ? -2.547 3.637 -3.240 1.00 90.31 182 GLY A O 1
ATOM 1382 N N . PHE A 1 183 ? -2.388 5.710 -2.409 1.00 94.75 183 PHE A N 1
ATOM 1383 C CA . PHE A 1 183 ? -2.783 5.327 -1.064 1.00 94.75 183 PHE A CA 1
ATOM 1384 C C . PHE A 1 183 ? -3.793 6.291 -0.461 1.00 94.75 183 PHE A C 1
ATOM 1386 O O . PHE A 1 183 ? -3.849 7.476 -0.797 1.00 94.75 183 PHE A O 1
ATOM 1393 N N . VAL A 1 184 ? -4.591 5.761 0.455 1.00 96.06 184 VAL A N 1
ATOM 1394 C CA . VAL A 1 184 ? -5.647 6.475 1.160 1.00 96.06 184 VAL A CA 1
ATOM 1395 C C . VAL A 1 184 ? -5.501 6.231 2.651 1.00 96.06 184 VAL A C 1
ATOM 1397 O O . VAL A 1 184 ? -5.267 5.105 3.090 1.00 96.06 184 VAL A O 1
ATOM 1400 N N . ILE A 1 185 ? -5.661 7.297 3.426 1.00 97.19 185 ILE A N 1
ATOM 1401 C CA . ILE A 1 185 ? -5.772 7.259 4.880 1.00 97.19 185 ILE A CA 1
ATOM 1402 C C . ILE A 1 185 ? -7.168 7.736 5.232 1.00 97.19 185 ILE A C 1
ATOM 1404 O O . ILE A 1 185 ? -7.611 8.773 4.735 1.00 97.19 185 ILE A O 1
ATOM 1408 N N . ALA A 1 186 ? -7.857 6.989 6.084 1.00 96.75 186 ALA A N 1
ATOM 1409 C CA . ALA A 1 186 ? -9.179 7.369 6.540 1.00 96.75 186 ALA A CA 1
ATOM 1410 C C . ALA A 1 186 ? -9.371 7.029 8.016 1.00 96.75 186 ALA A C 1
ATOM 1412 O O . ALA A 1 186 ? -8.834 6.040 8.500 1.00 96.75 186 ALA A O 1
ATOM 1413 N N . HIS A 1 187 ? -10.145 7.828 8.738 1.00 94.94 187 HIS A N 1
ATOM 1414 C CA . HIS A 1 187 ? -10.492 7.575 10.136 1.00 94.94 187 HIS A CA 1
ATOM 1415 C C . HIS A 1 187 ? -11.875 8.149 10.454 1.00 94.94 187 HIS A C 1
ATOM 1417 O O . HIS A 1 187 ? -12.488 8.836 9.629 1.00 94.94 187 HIS A O 1
ATOM 1423 N N . ARG A 1 188 ? -12.371 7.881 11.664 1.00 90.94 188 ARG A N 1
ATOM 1424 C CA . ARG A 1 188 ? -13.579 8.510 12.200 1.00 90.94 188 ARG A CA 1
ATOM 1425 C C . ARG A 1 188 ? -13.221 9.659 13.137 1.00 90.94 188 ARG A C 1
ATOM 1427 O O . ARG A 1 188 ? -12.359 9.524 14.002 1.00 90.94 188 ARG A O 1
ATOM 1434 N N . ALA A 1 189 ? -13.912 10.782 12.986 1.00 84.56 189 ALA A N 1
ATOM 1435 C CA . ALA A 1 189 ? -13.883 11.909 13.913 1.00 84.56 189 ALA A CA 1
ATOM 1436 C C . ALA A 1 189 ? -15.306 12.414 14.141 1.00 84.56 189 ALA A C 1
ATOM 1438 O O . ALA A 1 189 ? -16.002 12.762 13.188 1.00 84.56 189 ALA A O 1
ATOM 1439 N N . ALA A 1 190 ? -15.744 12.438 15.405 1.00 79.50 190 ALA A N 1
ATOM 1440 C CA . ALA A 1 190 ? -17.106 12.829 15.785 1.00 79.50 190 ALA A CA 1
ATOM 1441 C C . ALA A 1 190 ? -18.184 12.144 14.913 1.00 79.50 190 ALA A C 1
ATOM 1443 O O . ALA A 1 190 ? -19.041 12.806 14.332 1.00 79.50 190 ALA A O 1
ATOM 1444 N N . GLU A 1 191 ? -18.075 10.816 14.769 1.00 77.75 191 GLU A N 1
ATOM 1445 C CA . GLU A 1 191 ? -18.951 9.949 13.955 1.00 77.75 191 GLU A CA 1
ATOM 1446 C C . GLU A 1 191 ? -18.912 10.184 12.431 1.00 77.75 191 GLU A C 1
ATOM 1448 O O . GLU A 1 191 ? -19.560 9.454 11.680 1.00 77.75 191 GLU A O 1
ATOM 1453 N N . LYS A 1 192 ? -18.114 11.139 11.942 1.00 85.19 192 LYS A N 1
ATOM 1454 C CA . LYS A 1 192 ? -17.903 11.383 10.510 1.00 85.19 192 LYS A CA 1
ATOM 1455 C C . LYS A 1 192 ? -16.658 10.670 10.008 1.00 85.19 192 LYS A C 1
ATOM 1457 O O . LYS A 1 192 ? -15.672 10.549 10.728 1.00 85.19 192 LYS A O 1
ATOM 1462 N N . GLN A 1 193 ? -16.703 10.248 8.751 1.00 90.81 193 GLN A N 1
ATOM 1463 C CA . GLN A 1 193 ? -15.538 9.747 8.036 1.00 90.81 193 GLN A CA 1
ATOM 1464 C C . GLN A 1 193 ? -14.715 10.918 7.500 1.00 90.81 193 GLN A C 1
ATOM 1466 O O . GLN A 1 193 ? -15.241 11.787 6.802 1.00 90.81 193 GLN A O 1
ATOM 1471 N N . VAL A 1 194 ? -13.426 10.914 7.818 1.00 93.94 194 VAL A N 1
ATOM 1472 C CA . VAL A 1 194 ? -12.426 11.814 7.245 1.00 93.94 194 VAL A CA 1
ATOM 1473 C C . VAL A 1 194 ? -11.492 10.965 6.399 1.00 93.94 194 VAL A C 1
ATOM 1475 O O . VAL A 1 194 ? -11.087 9.885 6.827 1.00 93.94 194 VAL A O 1
ATOM 1478 N N . GLN A 1 195 ? -11.189 11.421 5.185 1.00 94.69 195 GLN A N 1
ATOM 1479 C CA . GLN A 1 195 ? -10.315 10.700 4.268 1.00 94.69 195 GLN A CA 1
ATOM 1480 C C . GLN A 1 195 ? -9.389 11.652 3.521 1.00 94.69 195 GLN A C 1
ATOM 1482 O O . GLN A 1 195 ? -9.800 12.737 3.103 1.00 94.69 195 GLN A O 1
ATOM 1487 N N . SER A 1 196 ? -8.156 11.205 3.321 1.00 95.06 196 SER A N 1
ATOM 1488 C CA . SER A 1 196 ? -7.168 11.855 2.473 1.00 95.06 196 SER A CA 1
ATOM 1489 C C . SER A 1 196 ? -6.543 10.821 1.550 1.00 95.06 196 SER A C 1
ATOM 1491 O O . SER A 1 196 ? -6.074 9.779 2.004 1.00 95.06 196 SER A O 1
ATOM 1493 N N . ALA A 1 197 ? -6.526 11.116 0.255 1.00 93.12 197 ALA A N 1
ATOM 1494 C CA . ALA A 1 197 ? -5.978 10.246 -0.773 1.00 93.12 197 ALA A CA 1
ATOM 1495 C C . ALA A 1 197 ? -4.809 10.900 -1.521 1.00 93.12 197 ALA A C 1
ATOM 1497 O O . ALA A 1 197 ? -4.788 12.108 -1.780 1.00 93.12 197 ALA A O 1
ATOM 1498 N N . SER A 1 198 ? -3.856 10.058 -1.901 1.00 91.06 198 SER A N 1
ATOM 1499 C CA . SER A 1 198 ? -2.738 10.357 -2.783 1.00 91.06 198 SER A CA 1
ATOM 1500 C C . SER A 1 198 ? -2.734 9.340 -3.923 1.00 91.06 198 SER A C 1
ATOM 1502 O O . SER A 1 198 ? -2.172 8.256 -3.796 1.00 91.06 198 SER A O 1
ATOM 1504 N N . ALA A 1 199 ? -3.427 9.672 -5.010 1.00 84.06 199 ALA A N 1
ATOM 1505 C CA . ALA A 1 199 ? -3.598 8.845 -6.202 1.00 84.06 199 ALA A CA 1
ATOM 1506 C C . ALA A 1 199 ? -3.670 9.771 -7.429 1.00 84.06 199 ALA A C 1
ATOM 1508 O O . ALA A 1 199 ? -4.747 10.170 -7.886 1.00 84.06 199 ALA A O 1
ATOM 1509 N N . LEU A 1 200 ? -2.500 10.189 -7.920 1.00 77.56 200 LEU A N 1
ATOM 1510 C CA . LEU A 1 200 ? -2.345 11.379 -8.761 1.00 77.56 200 LEU A CA 1
ATOM 1511 C C . LEU A 1 200 ? -3.196 11.331 -10.034 1.00 77.56 200 LEU A C 1
ATOM 1513 O O . LEU A 1 200 ? -3.872 12.307 -10.358 1.00 77.56 200 LEU A O 1
ATOM 1517 N N . LEU A 1 201 ? -3.192 10.205 -10.750 1.00 72.44 201 LEU A N 1
ATOM 1518 C CA . LEU A 1 201 ? -3.891 10.102 -12.035 1.00 72.44 201 LEU A CA 1
ATOM 1519 C C . LEU A 1 201 ? -5.393 9.857 -11.912 1.00 72.44 201 LEU A C 1
ATOM 1521 O O . LEU A 1 201 ? -6.110 10.024 -12.895 1.00 72.44 201 LEU A O 1
ATOM 1525 N N . THR A 1 202 ? -5.873 9.548 -10.709 1.00 73.56 202 THR A N 1
ATOM 1526 C CA . THR A 1 202 ? -7.310 9.546 -10.397 1.00 73.56 202 THR A CA 1
ATOM 1527 C C . THR A 1 202 ? -7.812 10.937 -9.982 1.00 73.56 202 THR A C 1
ATOM 1529 O O . THR A 1 202 ? -9.010 11.128 -9.793 1.00 73.56 202 THR A O 1
ATOM 1532 N N . GLY A 1 203 ? -6.915 11.930 -9.876 1.00 81.06 203 GLY A N 1
ATOM 1533 C CA . GLY A 1 203 ? -7.244 13.314 -9.524 1.00 81.06 203 GLY A CA 1
ATOM 1534 C C . GLY A 1 203 ? -7.233 13.612 -8.023 1.00 81.06 203 GLY A C 1
ATOM 1535 O O . GLY A 1 203 ? -7.689 14.679 -7.618 1.00 81.06 203 GLY A O 1
ATOM 1536 N N . TYR A 1 204 ? -6.699 12.709 -7.193 1.00 85.44 204 TYR A N 1
ATOM 1537 C CA . TYR A 1 204 ? -6.677 12.858 -5.737 1.00 85.44 204 TYR A CA 1
ATOM 1538 C C . TYR A 1 204 ? -5.260 13.147 -5.231 1.00 85.44 204 TYR A C 1
ATOM 1540 O O . TYR A 1 204 ? -4.351 12.333 -5.369 1.00 85.44 204 TYR A O 1
ATOM 1548 N N . TYR A 1 205 ? -5.067 14.329 -4.645 1.00 89.06 205 TYR A N 1
ATOM 1549 C CA . TYR A 1 205 ? -3.759 14.864 -4.234 1.00 89.06 205 TYR A CA 1
ATOM 1550 C C . TYR A 1 205 ? -3.826 15.551 -2.859 1.00 89.06 205 TYR A C 1
ATOM 1552 O O . TYR A 1 205 ? -3.251 16.616 -2.638 1.00 89.06 205 TYR A O 1
ATOM 1560 N N . GLN A 1 206 ? -4.563 14.949 -1.928 1.00 93.38 206 GLN A N 1
ATOM 1561 C CA . GLN A 1 206 ? -4.911 15.540 -0.631 1.00 93.38 206 GLN A CA 1
ATOM 1562 C C . GLN A 1 206 ? -3.805 15.394 0.425 1.00 93.38 206 GLN A C 1
ATOM 1564 O O . GLN A 1 206 ? -3.905 15.987 1.494 1.00 93.38 206 GLN A O 1
ATOM 1569 N N . ILE A 1 207 ? -2.751 14.628 0.129 1.00 95.31 207 ILE A N 1
ATOM 1570 C CA . ILE A 1 207 ? -1.606 14.419 1.020 1.00 95.31 207 ILE A CA 1
ATOM 1571 C C . ILE A 1 207 ? -0.376 15.093 0.400 1.00 95.31 207 ILE A C 1
ATOM 1573 O O . ILE A 1 207 ? 0.332 14.481 -0.408 1.00 95.31 207 ILE A O 1
ATOM 1577 N N . PRO A 1 208 ? -0.122 16.379 0.698 1.00 94.25 208 PRO A N 1
ATOM 1578 C CA . PRO A 1 208 ? 1.123 17.019 0.309 1.00 94.25 208 PRO A CA 1
ATOM 1579 C C . PRO A 1 208 ? 2.324 16.387 1.010 1.00 94.25 208 PRO A C 1
ATOM 1581 O O . PRO A 1 208 ? 2.220 15.889 2.130 1.00 94.25 208 PRO A O 1
ATOM 1584 N N . GLY A 1 209 ? 3.472 16.417 0.336 1.00 94.75 209 GLY A N 1
ATOM 1585 C CA . GLY A 1 209 ? 4.701 15.827 0.840 1.00 94.75 209 GLY A CA 1
ATOM 1586 C C . GLY A 1 209 ? 5.879 16.022 -0.104 1.00 94.75 209 GLY A C 1
ATOM 1587 O O . GLY A 1 209 ? 5.757 16.683 -1.137 1.00 94.75 209 GLY A O 1
ATOM 1588 N N . THR A 1 210 ? 7.002 15.420 0.269 1.00 95.75 210 THR A N 1
ATOM 1589 C CA . THR A 1 210 ? 8.273 15.483 -0.454 1.00 95.75 210 THR A CA 1
ATOM 1590 C C . THR A 1 210 ? 8.794 14.076 -0.690 1.00 95.75 210 THR A C 1
ATOM 1592 O O . THR A 1 210 ? 8.775 13.247 0.220 1.00 95.75 210 THR A O 1
ATOM 1595 N N . VAL A 1 211 ? 9.298 13.832 -1.898 1.00 96.38 211 VAL A N 1
ATOM 1596 C CA . VAL A 1 211 ? 10.043 12.620 -2.245 1.00 96.38 211 VAL A CA 1
ATOM 1597 C C . VAL A 1 211 ? 11.541 12.908 -2.181 1.00 96.38 211 VAL A C 1
ATOM 1599 O O . VAL A 1 211 ? 12.002 13.938 -2.675 1.00 96.38 211 VAL A O 1
ATOM 1602 N N . SER A 1 212 ? 12.312 11.992 -1.603 1.00 97.25 212 SER A N 1
ATOM 1603 C CA . SER A 1 212 ? 13.772 12.046 -1.555 1.00 97.25 212 SER A CA 1
ATOM 1604 C C . SER A 1 212 ? 14.398 10.692 -1.878 1.00 97.25 212 SER A C 1
ATOM 1606 O O . SER A 1 212 ? 13.808 9.641 -1.634 1.00 97.25 212 SER A O 1
ATOM 1608 N N . ALA A 1 213 ? 15.622 10.719 -2.397 1.00 96.50 213 ALA A N 1
ATOM 1609 C CA . ALA A 1 213 ? 16.434 9.527 -2.600 1.00 96.50 213 ALA A CA 1
ATOM 1610 C C . ALA A 1 213 ? 17.326 9.281 -1.372 1.00 96.50 213 ALA A C 1
ATOM 1612 O O . ALA A 1 213 ? 17.970 10.203 -0.873 1.00 96.50 213 ALA A O 1
ATOM 1613 N N . GLU A 1 214 ? 17.369 8.036 -0.912 1.00 94.81 214 GLU A N 1
ATOM 1614 C CA . GLU A 1 214 ? 18.297 7.495 0.086 1.00 94.81 214 GLU A CA 1
ATOM 1615 C C . GLU A 1 214 ? 19.233 6.487 -0.605 1.00 94.81 214 GLU A C 1
ATOM 1617 O O . GLU A 1 214 ? 18.878 5.995 -1.674 1.00 94.81 214 GLU A O 1
ATOM 1622 N N . PRO A 1 215 ? 20.405 6.127 -0.048 1.00 90.81 215 PRO A N 1
ATOM 1623 C CA . PRO A 1 215 ? 21.371 5.256 -0.732 1.00 90.81 215 PRO A CA 1
ATOM 1624 C C . PRO A 1 215 ? 20.797 3.945 -1.303 1.00 90.81 215 PRO A C 1
ATOM 1626 O O . PRO A 1 215 ? 21.225 3.500 -2.364 1.00 90.81 215 PRO A O 1
ATOM 1629 N N . ASP A 1 216 ? 19.818 3.353 -0.621 1.00 91.25 216 ASP A N 1
ATOM 1630 C CA . ASP A 1 216 ? 19.211 2.053 -0.922 1.00 91.25 216 ASP A CA 1
ATOM 1631 C C . ASP A 1 216 ? 17.671 2.099 -1.013 1.00 91.25 216 ASP A C 1
ATOM 1633 O O . ASP A 1 216 ? 17.016 1.061 -1.132 1.00 91.25 216 ASP A O 1
ATOM 1637 N N . ALA A 1 217 ? 17.074 3.291 -0.952 1.00 96.31 217 ALA A N 1
ATOM 1638 C CA . ALA A 1 217 ? 15.627 3.463 -0.914 1.00 96.31 217 ALA A CA 1
ATOM 1639 C C . ALA A 1 217 ? 15.174 4.811 -1.484 1.00 96.31 217 ALA A C 1
ATOM 1641 O O . ALA A 1 217 ? 15.943 5.756 -1.641 1.00 96.31 217 ALA A O 1
ATOM 1642 N N . VAL A 1 218 ? 13.884 4.920 -1.760 1.00 97.50 218 VAL A N 1
ATOM 1643 C CA . VAL A 1 218 ? 13.200 6.195 -1.966 1.00 97.50 218 VAL A CA 1
ATOM 1644 C C . VAL A 1 218 ? 12.287 6.433 -0.777 1.00 97.50 218 VAL A C 1
ATOM 1646 O O . VAL A 1 218 ? 11.602 5.517 -0.327 1.00 97.50 218 VAL A O 1
ATOM 1649 N N . ARG A 1 219 ? 12.250 7.664 -0.275 1.00 97.88 219 ARG A N 1
ATOM 1650 C CA . ARG A 1 219 ? 11.397 8.046 0.846 1.00 97.88 219 ARG A CA 1
ATOM 1651 C C . ARG A 1 219 ? 10.396 9.109 0.433 1.00 97.88 219 ARG A C 1
ATOM 1653 O O . ARG A 1 219 ? 10.743 10.042 -0.284 1.00 97.88 219 ARG A O 1
ATOM 1660 N N . PHE A 1 220 ? 9.166 8.976 0.905 1.00 97.81 220 PHE A N 1
ATOM 1661 C CA . PHE A 1 220 ? 8.133 9.995 0.822 1.00 97.81 220 PHE A CA 1
ATOM 1662 C C . PHE A 1 220 ? 7.694 10.379 2.231 1.00 97.81 220 PHE A C 1
ATOM 1664 O O . PHE A 1 220 ? 7.280 9.519 3.003 1.00 97.81 220 PHE A O 1
ATOM 1671 N N . ILE A 1 221 ? 7.738 11.672 2.543 1.00 98.12 221 ILE A N 1
ATOM 1672 C CA . ILE A 1 221 ? 7.213 12.216 3.797 1.00 98.12 221 ILE A CA 1
ATOM 1673 C C . ILE A 1 221 ? 6.084 13.177 3.453 1.00 98.12 221 ILE A C 1
ATOM 1675 O O . ILE A 1 221 ? 6.304 14.163 2.749 1.00 98.12 221 ILE A O 1
ATOM 1679 N N . GLY A 1 222 ? 4.889 12.904 3.966 1.00 97.75 222 GLY A N 1
ATOM 1680 C CA . GLY A 1 222 ? 3.699 13.717 3.758 1.00 97.75 222 GLY A CA 1
ATOM 1681 C C . GLY A 1 222 ? 2.914 13.945 5.040 1.00 97.75 222 GLY A C 1
ATOM 1682 O O . GLY A 1 222 ? 3.214 13.390 6.098 1.00 97.75 222 GLY A O 1
ATOM 1683 N N . THR A 1 223 ? 1.917 14.818 4.978 1.00 97.88 223 THR A N 1
ATOM 1684 C CA . THR A 1 223 ? 0.998 15.065 6.097 1.00 97.88 223 THR A CA 1
ATOM 1685 C C . THR A 1 223 ? -0.378 15.408 5.545 1.00 97.88 223 THR A C 1
ATOM 1687 O O . THR A 1 223 ? -0.490 16.189 4.601 1.00 97.88 223 THR A O 1
ATOM 1690 N N . THR A 1 224 ? -1.420 14.787 6.090 1.00 97.25 224 THR A N 1
ATOM 1691 C CA . THR A 1 224 ? -2.816 15.091 5.748 1.00 97.25 224 THR A CA 1
ATOM 1692 C C . THR A 1 224 ? -3.227 16.461 6.309 1.00 97.25 224 THR A C 1
ATOM 1694 O O . THR A 1 224 ? -2.554 17.023 7.173 1.00 97.25 224 THR A O 1
ATOM 1697 N N . SER A 1 225 ? -4.344 17.028 5.845 1.00 95.25 225 SER A N 1
ATOM 1698 C CA . SER A 1 225 ? -4.809 18.344 6.325 1.00 95.25 225 SER A CA 1
ATOM 1699 C C . SER A 1 225 ? -5.196 18.375 7.807 1.00 95.25 225 SER A C 1
ATOM 1701 O O . SER A 1 225 ? -5.245 19.445 8.401 1.00 95.25 225 SER A O 1
ATOM 1703 N N . ASP A 1 226 ? -5.506 17.217 8.380 1.00 94.38 226 ASP A N 1
ATOM 1704 C CA . ASP A 1 226 ? -5.834 17.001 9.789 1.00 94.38 226 ASP A CA 1
ATOM 1705 C C . ASP A 1 226 ? -4.638 16.506 10.617 1.00 94.38 226 ASP A C 1
ATOM 1707 O O . ASP A 1 226 ? -4.831 16.084 11.747 1.00 94.38 226 ASP A O 1
ATOM 1711 N N . GLU A 1 227 ? -3.411 16.620 10.094 1.00 96.56 227 GLU A N 1
ATOM 1712 C CA . GLU A 1 227 ? -2.148 16.382 10.816 1.00 96.56 227 GLU A CA 1
ATOM 1713 C C . GLU A 1 227 ? -1.781 14.906 11.060 1.00 96.56 227 GLU A C 1
ATOM 1715 O O . GLU A 1 227 ? -0.996 14.579 11.952 1.00 96.56 227 GLU A O 1
ATOM 1720 N N . ILE A 1 228 ? -2.257 13.979 10.230 1.00 98.00 228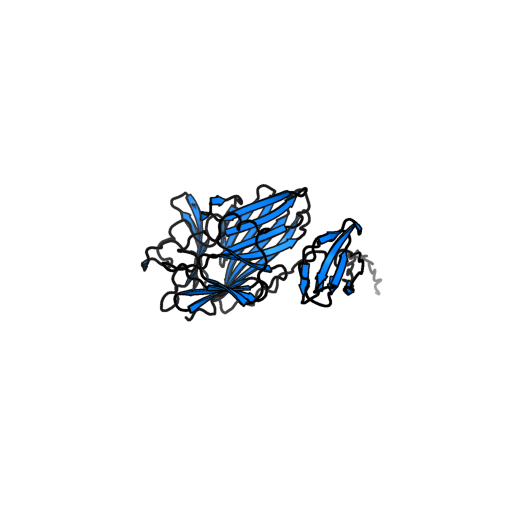 ILE A N 1
ATOM 1721 C CA . ILE A 1 228 ? -1.722 12.612 10.199 1.00 98.00 228 ILE A CA 1
ATOM 1722 C C . ILE A 1 228 ? -0.426 12.624 9.388 1.00 98.00 228 ILE A C 1
ATOM 1724 O O . ILE A 1 228 ? -0.420 12.875 8.180 1.00 98.00 228 ILE A O 1
ATOM 1728 N N . GLY A 1 229 ? 0.693 12.362 10.060 1.00 98.19 229 GLY A N 1
ATOM 1729 C CA . GLY A 1 229 ? 1.997 12.212 9.422 1.00 98.19 229 GLY A CA 1
ATOM 1730 C C . GLY A 1 229 ? 2.086 10.893 8.662 1.00 98.19 229 GLY A C 1
ATOM 1731 O O . GLY A 1 229 ? 1.656 9.861 9.171 1.00 98.19 229 GLY A O 1
ATOM 1732 N N . VAL A 1 230 ? 2.668 10.935 7.465 1.00 98.38 230 VAL A N 1
ATOM 1733 C CA . VAL A 1 230 ? 2.901 9.775 6.600 1.00 98.38 230 VAL A CA 1
ATOM 1734 C C . VAL A 1 230 ? 4.378 9.720 6.259 1.00 98.38 230 VAL A C 1
ATOM 1736 O O . VAL A 1 230 ? 4.919 10.688 5.729 1.00 98.38 230 VAL A O 1
ATOM 1739 N N . ASP A 1 231 ? 5.016 8.590 6.521 1.00 98.25 231 ASP A N 1
ATOM 1740 C CA . ASP A 1 231 ? 6.402 8.338 6.145 1.00 98.25 231 ASP A CA 1
ATOM 1741 C C . ASP A 1 231 ? 6.483 6.980 5.453 1.00 98.25 2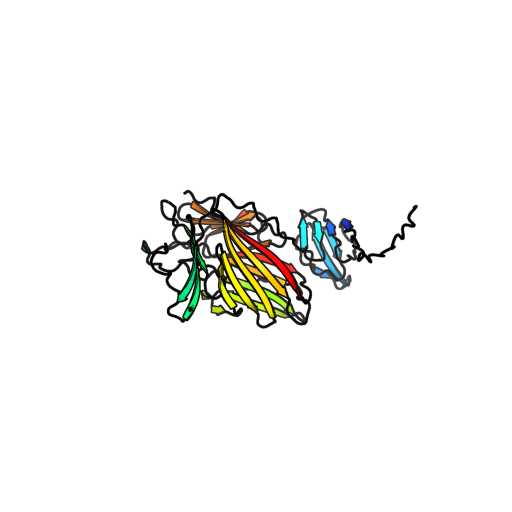31 ASP A C 1
ATOM 1743 O O . ASP A 1 231 ? 6.182 5.947 6.048 1.00 98.25 231 ASP A O 1
ATOM 1747 N N . GLN A 1 232 ? 6.804 6.992 4.163 1.00 98.19 232 GLN A N 1
ATOM 1748 C CA . GLN A 1 232 ? 6.920 5.793 3.347 1.00 98.19 232 GLN A CA 1
ATOM 1749 C C . GLN A 1 232 ? 8.352 5.631 2.884 1.00 98.19 232 GLN A C 1
ATOM 1751 O O . GLN A 1 232 ? 8.888 6.521 2.226 1.00 98.19 232 GLN A O 1
ATOM 1756 N N . ARG A 1 233 ? 8.941 4.471 3.146 1.00 97.75 233 ARG A N 1
ATOM 1757 C CA . ARG A 1 233 ? 10.249 4.089 2.624 1.00 97.75 233 ARG A CA 1
ATOM 1758 C C . ARG A 1 233 ? 10.090 2.904 1.682 1.00 97.75 233 ARG A C 1
ATOM 1760 O O . ARG A 1 233 ? 9.588 1.856 2.073 1.00 97.75 233 ARG A O 1
ATOM 1767 N N . ILE A 1 234 ? 10.510 3.092 0.438 1.00 97.31 234 ILE A N 1
ATOM 1768 C CA . ILE A 1 234 ? 10.383 2.137 -0.658 1.00 97.31 234 ILE A CA 1
ATOM 1769 C C . ILE A 1 234 ? 11.782 1.639 -1.018 1.00 97.31 234 ILE A C 1
ATOM 1771 O O . ILE A 1 234 ? 12.611 2.414 -1.492 1.00 97.31 234 ILE A O 1
ATOM 1775 N N . SER A 1 235 ? 12.053 0.358 -0.798 1.00 96.06 235 SER A N 1
ATOM 1776 C CA . SER A 1 235 ? 13.347 -0.276 -1.077 1.00 96.06 235 SER A CA 1
ATOM 1777 C C . SER A 1 235 ? 13.176 -1.566 -1.875 1.00 96.06 235 SER A C 1
ATOM 1779 O O . SER A 1 235 ? 12.064 -2.069 -2.028 1.00 96.06 235 SER A O 1
ATOM 1781 N N . VAL A 1 236 ? 14.281 -2.119 -2.377 1.00 94.19 236 VAL A N 1
ATOM 1782 C CA . VAL A 1 236 ? 14.288 -3.408 -3.081 1.00 94.19 236 VAL A CA 1
ATOM 1783 C C . VAL A 1 236 ? 15.318 -4.341 -2.457 1.00 94.19 236 VAL A C 1
ATOM 1785 O O . VAL A 1 236 ? 16.468 -3.949 -2.276 1.00 94.19 236 VAL A O 1
ATOM 1788 N N . ASP A 1 237 ? 14.903 -5.573 -2.175 1.00 90.50 237 ASP A N 1
ATOM 1789 C CA . ASP A 1 237 ? 15.762 -6.675 -1.738 1.00 90.50 237 ASP A CA 1
ATOM 1790 C C . ASP A 1 237 ? 15.585 -7.867 -2.690 1.00 90.50 237 ASP A C 1
ATOM 1792 O O . ASP A 1 237 ? 14.547 -8.535 -2.712 1.00 90.50 237 ASP A O 1
ATOM 1796 N N . GLY A 1 238 ? 16.566 -8.089 -3.567 1.00 89.38 238 GLY A N 1
ATOM 1797 C CA . GLY A 1 238 ? 16.472 -9.065 -4.647 1.00 89.38 238 GLY A CA 1
ATOM 1798 C C . GLY A 1 238 ? 15.312 -8.751 -5.595 1.00 89.38 238 GLY A C 1
ATOM 1799 O O . GLY A 1 238 ? 15.341 -7.763 -6.328 1.00 89.38 238 GLY A O 1
ATOM 1800 N N . LYS A 1 239 ? 14.287 -9.612 -5.589 1.00 90.62 239 LYS A N 1
ATOM 1801 C CA . LYS A 1 239 ? 13.054 -9.453 -6.382 1.00 90.62 239 LYS A CA 1
ATOM 1802 C C . LYS A 1 239 ? 11.867 -8.929 -5.562 1.00 90.62 239 LYS A C 1
ATOM 1804 O O . LYS A 1 239 ? 10.758 -8.851 -6.095 1.00 90.62 239 LYS A O 1
ATOM 1809 N N . LEU A 1 240 ? 12.095 -8.553 -4.305 1.00 93.75 240 LEU A N 1
ATOM 1810 C CA . LEU A 1 240 ? 11.081 -8.014 -3.405 1.00 93.75 240 LEU A CA 1
ATOM 1811 C C . LEU A 1 240 ? 11.138 -6.489 -3.409 1.00 93.75 240 LEU A C 1
ATOM 1813 O O . LEU A 1 240 ? 12.176 -5.906 -3.105 1.00 93.75 240 LEU A O 1
ATOM 1817 N N . ILE A 1 241 ? 10.019 -5.835 -3.705 1.00 95.38 241 ILE A N 1
ATOM 1818 C CA . ILE A 1 241 ? 9.831 -4.407 -3.443 1.00 95.38 241 ILE A CA 1
ATOM 1819 C C . ILE A 1 241 ? 9.173 -4.294 -2.072 1.00 95.38 241 ILE A C 1
ATOM 1821 O O . ILE A 1 241 ? 8.101 -4.854 -1.837 1.00 95.38 241 ILE A O 1
ATOM 1825 N N . LEU A 1 242 ? 9.823 -3.576 -1.166 1.00 96.69 242 LEU A N 1
ATOM 1826 C CA . LEU A 1 242 ? 9.375 -3.375 0.204 1.00 96.69 242 LEU A CA 1
ATOM 1827 C C . LEU A 1 242 ? 8.898 -1.936 0.350 1.00 96.69 242 LEU A C 1
ATOM 1829 O O . LEU A 1 242 ? 9.632 -1.005 0.027 1.00 96.69 242 LEU A O 1
ATOM 1833 N N . ILE A 1 243 ? 7.683 -1.759 0.850 1.00 97.75 243 ILE A N 1
ATOM 1834 C CA . ILE A 1 243 ? 7.127 -0.459 1.206 1.00 97.75 243 ILE A CA 1
ATOM 1835 C C . ILE A 1 243 ? 6.881 -0.484 2.710 1.00 97.75 243 ILE A C 1
ATOM 1837 O O . ILE A 1 243 ? 5.880 -1.030 3.176 1.00 97.75 243 ILE A O 1
ATOM 1841 N N . ASP A 1 244 ? 7.782 0.127 3.463 1.00 97.94 244 ASP A N 1
ATOM 1842 C CA . ASP A 1 244 ? 7.569 0.420 4.873 1.00 97.94 244 ASP A CA 1
ATOM 1843 C C . ASP A 1 244 ? 6.747 1.695 5.007 1.00 97.94 244 ASP A C 1
ATOM 1845 O O . ASP A 1 244 ? 7.109 2.727 4.445 1.00 97.94 244 ASP A O 1
ATOM 1849 N N . VAL A 1 245 ? 5.653 1.630 5.758 1.00 98.38 245 VAL A N 1
ATOM 1850 C CA . VAL A 1 245 ? 4.784 2.774 6.032 1.00 98.38 245 VAL A CA 1
ATOM 1851 C C . VAL A 1 245 ? 4.753 3.016 7.532 1.00 98.38 245 VAL A C 1
ATOM 1853 O O . VAL A 1 245 ? 4.477 2.100 8.306 1.00 98.38 245 VAL A O 1
ATOM 1856 N N . GLU A 1 246 ? 4.991 4.256 7.942 1.00 97.94 246 GLU A N 1
ATOM 1857 C CA . GLU A 1 246 ? 4.688 4.768 9.272 1.00 97.94 246 GLU A CA 1
ATOM 1858 C C . GLU A 1 246 ? 3.590 5.827 9.176 1.00 97.94 246 GLU A C 1
ATOM 1860 O O . GLU A 1 246 ? 3.673 6.761 8.374 1.00 97.94 246 GLU A O 1
ATOM 1865 N N . LEU A 1 247 ? 2.570 5.688 10.024 1.00 98.19 247 LEU A N 1
ATOM 1866 C CA . LEU A 1 247 ? 1.594 6.741 10.278 1.00 98.19 247 LEU A CA 1
ATOM 1867 C C . LEU A 1 247 ? 1.796 7.284 11.689 1.00 98.19 247 LEU A C 1
ATOM 1869 O O . LEU A 1 247 ? 1.820 6.507 12.645 1.00 98.19 247 LEU A O 1
ATOM 1873 N N . THR A 1 248 ? 1.882 8.605 11.822 1.00 95.38 248 THR A N 1
ATOM 1874 C CA . THR A 1 248 ? 1.961 9.298 13.115 1.00 95.38 248 THR A CA 1
ATOM 1875 C C . THR A 1 248 ? 0.689 10.103 13.338 1.00 95.38 248 THR A C 1
ATOM 1877 O O . THR A 1 248 ? 0.373 10.989 12.543 1.00 95.38 248 THR A O 1
ATOM 1880 N N . ASN A 1 249 ? -0.008 9.867 14.446 1.00 95.12 249 ASN A N 1
ATOM 1881 C CA . ASN A 1 249 ? -1.082 10.752 14.874 1.00 95.12 249 ASN A CA 1
ATOM 1882 C C . ASN A 1 249 ? -0.473 12.028 15.472 1.00 95.12 249 ASN A C 1
ATOM 1884 O O . ASN A 1 249 ? -0.034 12.019 16.620 1.00 95.12 249 ASN A O 1
ATOM 1888 N N . ARG A 1 250 ? -0.433 13.124 14.708 1.00 94.88 250 ARG A N 1
ATOM 1889 C CA . ARG A 1 250 ? -0.048 14.449 15.232 1.00 94.88 250 ARG A CA 1
ATOM 1890 C C . ARG A 1 250 ? -1.259 15.346 15.460 1.00 94.88 250 ARG A C 1
ATOM 1892 O O . ARG A 1 250 ? -1.083 16.520 15.753 1.00 94.88 250 ARG A O 1
ATOM 1899 N N . THR A 1 251 ? -2.459 14.783 15.350 1.00 92.06 251 THR A N 1
ATOM 1900 C CA . THR A 1 251 ? -3.707 15.501 15.583 1.00 92.06 251 THR A CA 1
ATOM 1901 C C . THR A 1 251 ? -3.874 15.805 17.078 1.00 92.06 251 THR A C 1
ATOM 1903 O O . THR A 1 251 ? -3.217 15.210 17.936 1.00 92.06 251 THR A O 1
ATOM 1906 N N . GLY A 1 252 ? -4.799 16.703 17.417 1.00 86.62 252 GLY A N 1
ATOM 1907 C CA . GLY A 1 252 ? -5.145 17.014 18.810 1.00 86.62 252 GLY A CA 1
ATOM 1908 C C . GLY A 1 252 ? -6.029 15.975 19.520 1.00 86.62 252 GLY A C 1
ATOM 1909 O O . GLY A 1 252 ? -6.463 16.242 20.641 1.00 86.62 252 GLY A O 1
ATOM 1910 N N . ALA A 1 253 ? -6.350 14.838 18.887 1.00 88.00 253 ALA A N 1
ATOM 1911 C CA . ALA A 1 253 ? -7.252 13.812 19.417 1.00 88.00 253 ALA A CA 1
ATOM 1912 C C . ALA A 1 253 ? -6.809 12.384 19.042 1.00 88.00 253 ALA A C 1
ATOM 1914 O O . ALA A 1 253 ? -5.985 12.176 18.154 1.00 88.00 253 ALA A O 1
ATOM 1915 N N . ASP A 1 254 ? -7.357 11.372 19.714 1.00 84.12 254 ASP A N 1
ATOM 1916 C CA . ASP A 1 254 ? -7.155 9.986 19.289 1.00 84.12 254 ASP A CA 1
ATOM 1917 C C . ASP A 1 254 ? -7.821 9.764 17.923 1.00 84.12 254 ASP A C 1
ATOM 1919 O O . ASP A 1 254 ? -8.985 10.121 17.717 1.00 84.12 254 ASP A O 1
ATOM 1923 N N . LEU A 1 255 ? -7.099 9.142 16.990 1.00 86.38 255 LEU A N 1
ATOM 1924 C CA . LEU A 1 255 ? -7.670 8.706 15.719 1.00 86.38 255 LEU A CA 1
ATOM 1925 C C . LEU A 1 255 ? -8.421 7.406 15.966 1.00 86.38 255 LEU A C 1
ATOM 1927 O O . LEU A 1 255 ? -7.800 6.397 16.287 1.00 86.38 255 LEU A O 1
ATOM 1931 N N . VAL A 1 256 ? -9.741 7.418 15.821 1.00 86.81 256 VAL A N 1
ATOM 1932 C CA . VAL A 1 256 ? -10.581 6.226 15.987 1.00 86.81 256 VAL A CA 1
ATOM 1933 C C . VAL A 1 256 ? -10.836 5.596 14.624 1.00 86.81 256 VAL A C 1
ATOM 1935 O O . VAL A 1 256 ? -11.104 6.313 13.661 1.00 86.81 256 VAL A O 1
ATOM 1938 N N . ASP A 1 257 ? -10.800 4.261 14.548 1.00 87.44 257 ASP A N 1
ATOM 1939 C CA . ASP A 1 257 ? -11.063 3.518 13.305 1.00 87.44 257 ASP A CA 1
ATOM 1940 C C . ASP A 1 257 ? -10.125 3.962 12.162 1.00 87.44 257 ASP A C 1
ATOM 1942 O O . ASP A 1 257 ? -10.534 4.178 11.029 1.00 87.44 257 ASP A O 1
ATOM 1946 N N . LEU A 1 258 ? -8.843 4.173 12.461 1.00 94.94 258 LEU A N 1
ATOM 1947 C CA . LEU A 1 258 ? -7.844 4.501 11.454 1.00 94.94 258 LEU A CA 1
ATOM 1948 C C . LEU A 1 258 ? -7.695 3.327 10.477 1.00 94.94 258 LEU A C 1
ATOM 1950 O O . LEU A 1 258 ? -7.565 2.166 10.871 1.00 94.94 258 LEU A O 1
ATOM 1954 N N . ARG A 1 259 ? -7.682 3.649 9.189 1.00 96.69 259 ARG A N 1
ATOM 1955 C CA . ARG A 1 259 ? -7.475 2.728 8.079 1.00 96.69 259 ARG A CA 1
ATOM 1956 C C . ARG A 1 259 ? -6.442 3.297 7.127 1.00 96.69 259 ARG A C 1
ATOM 1958 O O . ARG A 1 259 ? -6.401 4.503 6.878 1.00 96.69 259 ARG A O 1
ATOM 1965 N N . TYR A 1 260 ? -5.653 2.401 6.560 1.00 97.56 260 TYR A N 1
ATOM 1966 C CA . TYR A 1 260 ? -4.793 2.692 5.424 1.00 97.56 260 TYR A CA 1
ATOM 1967 C C . TYR A 1 260 ? -5.145 1.746 4.286 1.00 97.56 260 TYR A C 1
ATOM 1969 O O . TYR A 1 260 ? -5.478 0.586 4.513 1.00 97.56 260 TYR A O 1
ATOM 1977 N N . MET A 1 261 ? -5.063 2.224 3.057 1.00 97.19 261 MET A N 1
ATOM 1978 C CA . MET A 1 261 ? -5.264 1.406 1.875 1.00 97.19 261 MET A CA 1
ATOM 1979 C C . MET A 1 261 ? -4.269 1.812 0.809 1.00 97.19 261 MET A C 1
ATOM 1981 O O . MET A 1 261 ? -4.147 2.998 0.524 1.00 97.19 261 MET A O 1
ATOM 1985 N N . ARG A 1 262 ? -3.604 0.836 0.196 1.00 95.25 262 ARG A N 1
ATOM 1986 C CA . ARG A 1 262 ? -2.818 1.032 -1.022 1.00 95.25 262 ARG A CA 1
ATOM 1987 C C . ARG A 1 262 ? -3.497 0.303 -2.171 1.00 95.25 262 ARG A C 1
ATOM 1989 O O . ARG A 1 262 ? -3.841 -0.866 -2.018 1.00 95.25 262 ARG A O 1
ATOM 1996 N N . LEU A 1 263 ? -3.705 0.986 -3.287 1.00 92.06 263 LEU A N 1
ATOM 1997 C CA . LEU A 1 263 ? -4.311 0.425 -4.491 1.00 92.06 263 LEU A CA 1
ATOM 1998 C C . LEU A 1 263 ? -3.244 0.289 -5.570 1.00 92.06 263 LEU A C 1
ATOM 2000 O O . LEU A 1 263 ? -2.575 1.265 -5.886 1.00 92.06 263 LEU A O 1
ATOM 2004 N N . ILE A 1 264 ? -3.078 -0.909 -6.124 1.00 91.06 264 ILE A N 1
ATOM 2005 C CA . ILE A 1 264 ? -2.078 -1.194 -7.156 1.00 91.06 264 ILE A CA 1
ATOM 2006 C C . ILE A 1 264 ? -2.768 -1.879 -8.330 1.00 91.06 264 ILE A C 1
ATOM 2008 O O . ILE A 1 264 ? -3.445 -2.894 -8.162 1.00 91.06 264 ILE A O 1
ATOM 2012 N N . ASP A 1 265 ? -2.587 -1.313 -9.515 1.00 88.88 265 ASP A N 1
ATOM 2013 C CA . ASP A 1 265 ? -3.083 -1.849 -10.776 1.00 88.88 265 ASP A CA 1
ATOM 2014 C C . ASP A 1 265 ? -1.916 -2.472 -11.547 1.00 88.88 265 ASP A C 1
ATOM 2016 O O . ASP A 1 265 ? -0.991 -1.762 -11.946 1.00 88.88 265 ASP A O 1
ATOM 2020 N N . PHE A 1 266 ? -1.949 -3.798 -11.705 1.00 88.75 266 PHE A N 1
ATOM 2021 C CA . PHE A 1 266 ? -0.885 -4.555 -12.363 1.00 88.75 266 PHE A CA 1
ATOM 2022 C C . PHE A 1 266 ? -1.077 -4.714 -13.877 1.00 88.75 266 PHE A C 1
ATOM 2024 O O . PHE A 1 266 ? -0.397 -5.530 -14.503 1.00 88.75 266 PHE A O 1
ATOM 2031 N N . ASP A 1 267 ? -1.996 -3.959 -14.480 1.00 83.06 267 ASP A N 1
ATOM 2032 C CA . ASP A 1 267 ? -2.237 -4.046 -15.912 1.00 83.06 267 ASP A CA 1
ATOM 2033 C C . ASP A 1 267 ? -1.015 -3.673 -16.757 1.00 83.06 267 ASP A C 1
ATOM 2035 O O . ASP A 1 267 ? -0.229 -2.768 -16.453 1.00 83.06 267 ASP A O 1
ATOM 2039 N N . GLN A 1 268 ? -0.869 -4.411 -17.861 1.00 75.50 268 GLN A N 1
ATOM 2040 C CA . GLN A 1 268 ? 0.258 -4.306 -18.777 1.00 75.50 268 GLN A CA 1
ATOM 2041 C C . GLN A 1 268 ? -0.114 -3.559 -20.059 1.00 75.50 268 GLN A C 1
ATOM 2043 O O . GLN A 1 268 ? -1.280 -3.501 -20.464 1.00 75.50 268 GLN A O 1
ATOM 2048 N N . PRO A 1 269 ? 0.896 -3.055 -20.787 1.00 66.81 269 PRO A N 1
ATOM 2049 C CA . PRO A 1 269 ? 0.679 -2.453 -22.082 1.00 66.81 269 PRO A CA 1
ATOM 2050 C C . PRO A 1 269 ? -0.121 -3.292 -23.077 1.00 66.81 269 PRO A C 1
ATOM 2052 O O . PRO A 1 269 ? 0.302 -4.373 -23.478 1.00 66.81 269 PRO A O 1
ATOM 2055 N N . GLY A 1 270 ? -1.258 -2.751 -23.523 1.00 66.75 270 GLY A N 1
ATOM 2056 C CA . GLY A 1 270 ? -2.131 -3.378 -24.516 1.00 66.75 270 GLY A CA 1
ATOM 2057 C C . GLY A 1 270 ? -2.960 -4.560 -24.002 1.00 66.75 270 GLY A C 1
ATOM 2058 O O . GLY A 1 270 ? -3.617 -5.207 -24.816 1.00 66.75 270 GLY A O 1
ATOM 2059 N N . ALA A 1 271 ? -2.956 -4.839 -22.692 1.00 68.25 271 ALA A N 1
ATOM 2060 C CA . ALA A 1 271 ? -3.715 -5.929 -22.086 1.00 68.25 271 ALA A CA 1
ATOM 2061 C C . ALA A 1 271 ? -4.300 -5.521 -20.720 1.00 68.25 271 ALA A C 1
ATOM 2063 O O . ALA A 1 271 ? -3.571 -5.429 -19.737 1.00 68.25 271 ALA A O 1
ATOM 2064 N N . PHE A 1 272 ? -5.625 -5.355 -20.666 1.00 71.62 272 PHE A N 1
ATOM 2065 C CA . PHE A 1 272 ? -6.410 -5.083 -19.445 1.00 71.62 272 PHE A CA 1
ATOM 2066 C C . PHE A 1 272 ? -7.057 -6.369 -18.910 1.00 71.62 272 PHE A C 1
ATOM 2068 O O . PHE A 1 272 ? -8.268 -6.477 -18.709 1.00 71.62 272 PHE A O 1
ATOM 2075 N N . GLU A 1 273 ? -6.256 -7.431 -18.862 1.00 79.00 273 GLU A N 1
ATOM 2076 C CA . GLU A 1 273 ? -6.719 -8.802 -18.641 1.00 79.00 273 GLU A CA 1
ATOM 2077 C C . GLU A 1 273 ? -6.058 -9.457 -17.426 1.00 79.00 273 GLU A C 1
ATOM 2079 O O . GLU A 1 273 ? -6.070 -10.689 -17.312 1.00 79.00 273 GLU A O 1
ATOM 2084 N N . THR A 1 274 ? -5.483 -8.659 -16.523 1.00 89.06 274 THR A N 1
ATOM 2085 C CA . THR A 1 274 ? -4.833 -9.180 -15.323 1.00 89.06 274 THR A CA 1
ATOM 2086 C C . THR A 1 274 ? -5.825 -10.004 -14.511 1.00 89.06 274 THR A C 1
ATOM 2088 O O . THR A 1 274 ? -6.965 -9.605 -14.262 1.00 89.06 274 THR A O 1
ATOM 2091 N N . VAL A 1 275 ? -5.402 -11.207 -14.126 1.00 93.81 275 VAL A N 1
ATOM 2092 C CA . VAL A 1 275 ? -6.166 -12.064 -13.222 1.00 93.81 275 VAL A CA 1
ATOM 2093 C C . VAL A 1 275 ? -5.648 -11.834 -11.815 1.00 93.81 275 VAL A C 1
ATOM 2095 O O . VAL A 1 275 ? -4.568 -12.311 -11.460 1.00 93.81 275 VAL A O 1
ATOM 2098 N N . ASN A 1 276 ? -6.442 -11.128 -11.019 1.00 95.38 276 ASN A N 1
ATOM 2099 C CA . ASN A 1 276 ? -6.175 -10.895 -9.612 1.00 95.38 276 ASN A CA 1
ATOM 2100 C C . ASN A 1 276 ? -6.859 -11.965 -8.765 1.00 95.38 276 ASN A C 1
ATOM 2102 O O . ASN A 1 276 ? -8.044 -12.256 -8.943 1.00 95.38 276 ASN A O 1
ATOM 2106 N N . GLU A 1 277 ? -6.122 -12.548 -7.831 1.00 97.38 277 GLU A N 1
ATOM 2107 C CA . GLU A 1 277 ? -6.603 -13.615 -6.961 1.00 97.38 277 GLU A CA 1
ATOM 2108 C C . GLU A 1 277 ? -6.161 -13.401 -5.522 1.00 97.38 277 GLU A C 1
ATOM 2110 O O . GLU A 1 277 ? -4.982 -13.186 -5.267 1.00 97.38 277 GLU A O 1
ATOM 2115 N N . VAL A 1 278 ? -7.083 -13.536 -4.571 1.00 97.25 278 VAL A N 1
ATOM 2116 C CA . VAL A 1 278 ? -6.735 -13.619 -3.147 1.00 97.25 278 VAL A CA 1
ATOM 2117 C C . VAL A 1 278 ? -6.167 -15.006 -2.873 1.00 97.25 278 VAL A C 1
ATOM 2119 O O . VAL A 1 278 ? -6.897 -15.993 -2.961 1.00 97.25 278 VAL A O 1
ATOM 2122 N N . ILE A 1 279 ? -4.883 -15.097 -2.546 1.00 94.69 279 ILE A N 1
ATOM 2123 C CA . ILE A 1 279 ? -4.187 -16.384 -2.368 1.00 94.69 279 ILE A CA 1
ATOM 2124 C C . ILE A 1 279 ? -4.085 -16.798 -0.900 1.00 94.69 279 ILE A C 1
ATOM 2126 O O . ILE A 1 279 ? -4.109 -17.986 -0.596 1.00 94.69 279 ILE A O 1
ATOM 2130 N N . GLU A 1 280 ? -4.066 -15.827 0.008 1.00 90.62 280 GLU A N 1
ATOM 2131 C CA . GLU A 1 280 ? -4.144 -16.018 1.453 1.00 90.62 280 GLU A CA 1
ATOM 2132 C C . GLU A 1 280 ? -4.596 -14.708 2.121 1.00 90.62 280 GLU A C 1
ATOM 2134 O O . GLU A 1 280 ? -4.884 -13.711 1.452 1.00 90.62 280 GLU A O 1
ATOM 2139 N N . ARG A 1 281 ? -4.721 -14.692 3.451 1.00 87.44 281 ARG A N 1
ATOM 2140 C CA . ARG A 1 281 ? -5.123 -13.474 4.164 1.00 87.44 281 ARG A CA 1
ATOM 2141 C C . ARG A 1 281 ? -4.057 -12.393 3.977 1.00 87.44 281 ARG A C 1
ATOM 2143 O O . ARG A 1 281 ? -2.916 -12.601 4.359 1.00 87.44 281 ARG A O 1
ATOM 2150 N N . GLY A 1 282 ? -4.470 -11.225 3.488 1.00 90.81 282 GLY A N 1
ATOM 2151 C CA . GLY A 1 282 ? -3.576 -10.076 3.332 1.00 90.81 282 GLY A CA 1
ATOM 2152 C C . GLY A 1 282 ? -2.688 -10.148 2.091 1.00 90.81 282 GLY A C 1
ATOM 2153 O O . GLY A 1 282 ? -1.921 -9.218 1.870 1.00 90.81 282 GLY A O 1
ATOM 2154 N N . TRP A 1 283 ? -2.837 -11.187 1.258 1.00 95.69 283 TRP A N 1
ATOM 2155 C CA . TRP A 1 283 ? -2.037 -11.381 0.054 1.00 95.69 283 TRP A CA 1
ATOM 2156 C C . TRP A 1 283 ? -2.870 -11.732 -1.171 1.00 95.69 283 TRP A C 1
ATOM 2158 O O . TRP A 1 283 ? -3.835 -12.504 -1.141 1.00 95.69 283 TRP A O 1
ATOM 2168 N N . ALA A 1 284 ? -2.429 -11.180 -2.289 1.00 97.75 284 ALA A N 1
ATOM 2169 C CA . ALA A 1 284 ? -3.012 -11.367 -3.592 1.00 97.75 284 ALA A CA 1
ATOM 2170 C C . ALA A 1 284 ? -1.940 -11.711 -4.623 1.00 97.75 284 ALA A C 1
ATOM 2172 O O . ALA A 1 284 ? -0.761 -11.394 -4.476 1.00 97.75 284 ALA A O 1
ATOM 2173 N N . ARG A 1 285 ? -2.384 -12.343 -5.700 1.00 96.50 285 ARG A N 1
ATOM 2174 C CA . ARG A 1 285 ? -1.598 -12.661 -6.881 1.00 96.50 285 ARG A CA 1
ATOM 2175 C C . ARG A 1 285 ? -2.181 -11.926 -8.077 1.00 96.50 285 ARG A C 1
ATOM 2177 O O . ARG A 1 285 ? -3.350 -12.137 -8.384 1.00 96.50 285 ARG A O 1
ATOM 2184 N N . ALA A 1 286 ? -1.357 -11.157 -8.775 1.00 94.06 286 ALA A N 1
ATOM 2185 C CA . ALA A 1 286 ? -1.649 -10.602 -10.089 1.00 94.06 286 ALA A CA 1
ATOM 2186 C C . ALA A 1 286 ? -0.978 -11.464 -11.163 1.00 94.06 286 ALA A C 1
ATOM 2188 O O . ALA A 1 286 ? 0.246 -11.599 -11.192 1.00 94.06 286 ALA A O 1
ATOM 2189 N N . THR A 1 287 ? -1.780 -12.075 -12.036 1.00 92.44 287 THR A N 1
ATOM 2190 C CA . THR A 1 287 ? -1.290 -12.834 -13.195 1.00 92.44 287 THR A CA 1
ATOM 2191 C C . THR A 1 287 ? -1.544 -12.032 -14.463 1.00 92.44 287 THR A C 1
ATOM 2193 O O . THR A 1 287 ? -2.687 -11.891 -14.895 1.00 92.44 287 THR A O 1
ATOM 2196 N N . MET A 1 288 ? -0.471 -11.515 -15.046 1.00 87.81 288 MET A N 1
ATOM 2197 C CA . MET A 1 288 ? -0.472 -10.711 -16.264 1.00 87.81 288 MET A CA 1
ATOM 2198 C C . MET A 1 288 ? -0.315 -11.591 -17.516 1.00 87.81 288 MET A C 1
ATOM 2200 O O . MET A 1 288 ? -0.081 -12.805 -17.439 1.00 87.81 288 MET A O 1
ATOM 2204 N N . ALA A 1 289 ? -0.404 -10.966 -18.693 1.00 80.12 289 ALA A N 1
ATOM 2205 C CA . ALA A 1 289 ? -0.194 -11.627 -19.976 1.00 80.12 289 ALA A CA 1
ATOM 2206 C C . ALA A 1 289 ? 1.145 -12.393 -20.027 1.00 80.12 289 ALA A C 1
ATOM 2208 O O . ALA A 1 289 ? 2.176 -11.945 -19.522 1.00 80.12 289 ALA A O 1
ATOM 2209 N N . GLY A 1 290 ? 1.127 -13.580 -20.644 1.00 79.56 290 GLY A N 1
ATOM 2210 C CA . GLY A 1 290 ? 2.295 -14.466 -20.692 1.00 79.56 290 GLY A CA 1
ATOM 2211 C C . GLY A 1 290 ? 2.580 -15.214 -19.383 1.00 79.56 290 GLY A C 1
ATOM 2212 O O . GLY A 1 290 ? 3.708 -15.658 -19.191 1.00 79.56 290 GLY A O 1
ATOM 2213 N N . ASN A 1 291 ? 1.582 -15.359 -18.497 1.00 82.62 291 ASN A N 1
ATOM 2214 C CA . ASN A 1 291 ? 1.684 -16.028 -17.188 1.00 82.62 291 ASN A CA 1
ATOM 2215 C C . ASN A 1 291 ? 2.742 -15.414 -16.262 1.00 82.62 291 ASN A C 1
ATOM 2217 O O . ASN A 1 291 ? 3.378 -16.108 -15.469 1.00 82.62 291 ASN A O 1
ATOM 2221 N N . ARG A 1 292 ? 2.934 -14.100 -16.365 1.00 85.62 292 ARG A N 1
ATOM 2222 C CA . ARG A 1 292 ? 3.851 -13.354 -15.503 1.00 85.62 292 ARG A CA 1
ATOM 2223 C C . ARG A 1 292 ? 3.137 -13.035 -14.205 1.00 85.62 292 ARG A C 1
ATOM 2225 O O . ARG A 1 292 ? 2.001 -12.567 -14.233 1.00 85.62 292 ARG A O 1
ATOM 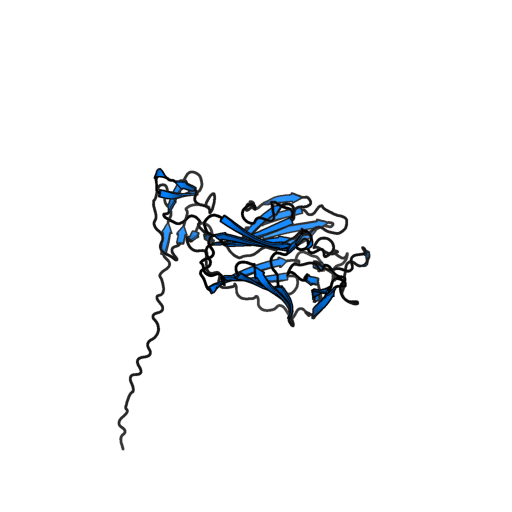2232 N N . VAL A 1 293 ? 3.787 -13.309 -13.083 1.00 90.44 293 VAL A N 1
ATOM 2233 C CA . VAL A 1 293 ? 3.141 -13.262 -11.774 1.00 90.44 293 VAL A CA 1
ATOM 2234 C C . VAL A 1 293 ? 3.871 -12.295 -10.858 1.00 90.44 293 VAL A C 1
ATOM 2236 O O . VAL A 1 293 ? 5.079 -12.416 -10.668 1.00 90.44 293 VAL A O 1
ATOM 2239 N N . LEU A 1 294 ? 3.107 -11.381 -10.264 1.00 92.94 294 LEU A N 1
ATOM 2240 C CA . LEU A 1 294 ? 3.500 -10.629 -9.080 1.00 92.94 294 LEU A CA 1
ATOM 2241 C C . LEU A 1 294 ? 2.586 -11.030 -7.924 1.00 92.94 294 LEU A C 1
ATOM 2243 O O . LEU A 1 294 ? 1.373 -11.173 -8.092 1.00 92.94 294 LEU A O 1
ATOM 2247 N N . MET A 1 295 ? 3.167 -11.220 -6.749 1.00 96.25 295 MET A N 1
ATOM 2248 C CA . MET A 1 295 ? 2.419 -11.323 -5.501 1.00 96.25 295 MET A CA 1
ATOM 2249 C C . MET A 1 295 ? 2.498 -9.985 -4.779 1.00 96.25 295 MET A C 1
ATOM 2251 O O . MET A 1 295 ? 3.521 -9.313 -4.830 1.00 96.25 295 MET A O 1
ATOM 2255 N N . VAL A 1 296 ? 1.420 -9.577 -4.124 1.00 97.25 296 VAL A N 1
ATOM 2256 C CA . VAL A 1 296 ? 1.396 -8.353 -3.329 1.00 97.25 296 VAL A CA 1
ATOM 2257 C C . VAL A 1 296 ? 0.614 -8.575 -2.052 1.00 97.25 296 VAL A C 1
ATOM 2259 O O . VAL A 1 296 ? -0.434 -9.221 -2.063 1.00 97.25 296 VAL A O 1
ATOM 2262 N N . GLY A 1 297 ? 1.101 -8.033 -0.947 1.00 97.12 297 GLY A N 1
ATOM 2263 C CA . GLY A 1 297 ? 0.409 -8.186 0.316 1.00 97.12 297 GLY A CA 1
ATOM 2264 C C . GLY A 1 297 ? 1.213 -7.741 1.514 1.00 97.12 297 GLY A C 1
ATOM 2265 O O . GLY A 1 297 ? 2.145 -6.943 1.412 1.00 97.12 297 GLY A O 1
ATOM 2266 N N . SER A 1 298 ? 0.802 -8.241 2.668 1.00 96.38 298 SER A N 1
ATOM 2267 C CA . SER A 1 298 ? 1.460 -8.009 3.939 1.00 96.38 298 SER A CA 1
ATOM 2268 C C . SER A 1 298 ? 1.152 -9.147 4.899 1.00 96.38 298 SER A C 1
ATOM 2270 O O . SER A 1 298 ? 0.007 -9.588 5.001 1.00 96.38 298 SER A O 1
ATOM 2272 N N . ASP A 1 299 ? 2.162 -9.548 5.666 1.00 88.56 299 ASP A N 1
ATOM 2273 C CA . ASP A 1 299 ? 1.999 -10.482 6.784 1.00 88.56 299 ASP A CA 1
ATOM 2274 C C . ASP A 1 299 ? 1.400 -9.815 8.028 1.00 88.56 299 ASP A C 1
ATOM 2276 O O . ASP A 1 299 ? 1.072 -10.492 9.008 1.00 88.56 299 ASP A O 1
ATOM 2280 N N . ASP A 1 300 ? 1.244 -8.486 8.009 1.00 89.06 300 ASP A N 1
ATOM 2281 C CA . ASP A 1 300 ? 0.626 -7.756 9.102 1.00 89.06 300 ASP A CA 1
ATOM 2282 C C . ASP A 1 300 ? -0.783 -8.305 9.374 1.00 89.06 300 ASP A C 1
ATOM 2284 O O . ASP A 1 300 ? -1.604 -8.415 8.457 1.00 89.06 300 ASP A O 1
ATOM 2288 N N . PRO A 1 301 ? -1.121 -8.636 10.631 1.00 83.12 301 PRO A N 1
ATOM 2289 C CA . PRO A 1 301 ? -2.405 -9.244 10.933 1.00 83.12 301 PRO A CA 1
ATOM 2290 C C . PRO A 1 301 ? -3.619 -8.361 10.637 1.00 83.12 301 PRO A C 1
ATOM 2292 O O . PRO A 1 301 ? -4.735 -8.880 10.540 1.00 83.12 301 PRO A O 1
ATOM 2295 N N . ARG A 1 302 ? -3.400 -7.055 10.470 1.00 87.44 302 ARG A N 1
ATOM 2296 C CA . ARG A 1 302 ? -4.407 -6.056 10.110 1.00 87.44 302 ARG A CA 1
ATOM 2297 C C . ARG A 1 302 ? -4.652 -5.981 8.602 1.00 87.44 302 ARG A C 1
ATOM 2299 O O . ARG A 1 302 ? -5.600 -5.312 8.192 1.00 87.44 302 ARG A O 1
ATOM 2306 N N . ALA A 1 303 ? -3.813 -6.628 7.790 1.00 94.06 303 ALA A N 1
ATOM 2307 C CA . ALA A 1 303 ? -3.902 -6.584 6.341 1.00 94.06 303 ALA A CA 1
ATOM 2308 C C . ALA A 1 303 ? -5.041 -7.460 5.798 1.00 94.06 303 ALA A C 1
ATOM 2310 O O . ALA A 1 303 ? -5.241 -8.614 6.190 1.00 94.06 303 ALA A O 1
ATOM 2311 N N . THR A 1 304 ? -5.777 -6.913 4.837 1.00 95.31 304 THR A N 1
ATOM 2312 C CA 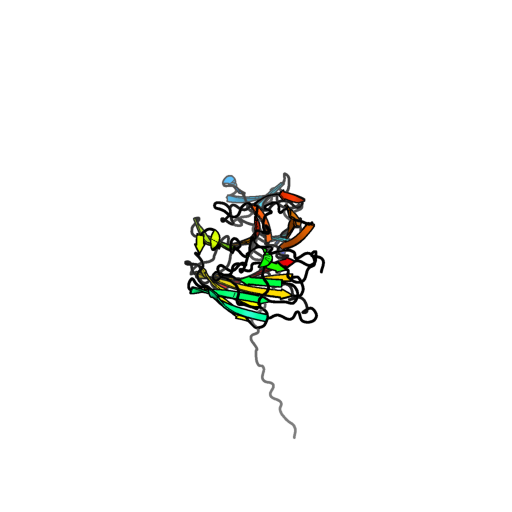. THR A 1 304 ? -6.835 -7.581 4.077 1.00 95.31 304 THR A CA 1
ATOM 2313 C C . THR A 1 304 ? -6.744 -7.187 2.606 1.00 95.31 304 THR A C 1
ATOM 2315 O O . THR A 1 304 ? -6.119 -6.184 2.263 1.00 95.31 304 THR A O 1
ATOM 2318 N N . ILE A 1 305 ? -7.360 -7.989 1.734 1.00 96.62 305 ILE A N 1
ATOM 2319 C CA . ILE A 1 305 ? -7.366 -7.752 0.289 1.00 96.62 305 ILE A CA 1
ATOM 2320 C C . ILE A 1 305 ? -8.781 -7.461 -0.197 1.00 96.62 305 ILE A C 1
ATOM 2322 O O . ILE A 1 305 ? -9.705 -8.242 0.054 1.00 96.62 305 ILE A O 1
ATOM 2326 N N . GLY A 1 306 ? -8.911 -6.381 -0.964 1.00 95.19 306 GLY A N 1
ATOM 2327 C CA . GLY A 1 306 ? -10.030 -6.123 -1.861 1.00 95.19 306 GLY A CA 1
ATOM 2328 C C . GLY A 1 306 ? -9.594 -6.154 -3.325 1.00 95.19 306 GLY A C 1
ATOM 2329 O O . GLY A 1 306 ? -8.434 -5.904 -3.641 1.00 95.19 306 GLY A O 1
ATOM 2330 N N . LEU A 1 307 ? -10.536 -6.448 -4.220 1.00 93.56 307 LEU A N 1
ATOM 2331 C CA . LEU A 1 307 ? -10.357 -6.357 -5.671 1.00 93.56 307 LEU A CA 1
ATOM 2332 C C . LEU A 1 307 ? -11.443 -5.433 -6.221 1.00 93.56 307 LEU A C 1
ATOM 2334 O O . LEU A 1 307 ? -12.633 -5.721 -6.028 1.00 93.56 307 LEU A O 1
ATOM 2338 N N . ALA A 1 308 ? -11.049 -4.319 -6.835 1.00 90.19 308 ALA A N 1
ATOM 2339 C CA . ALA A 1 308 ? -11.969 -3.347 -7.420 1.00 90.19 308 ALA A CA 1
ATOM 2340 C C . ALA A 1 308 ? -11.241 -2.343 -8.329 1.00 90.19 308 ALA A C 1
ATOM 2342 O O . ALA A 1 308 ? -10.108 -1.960 -8.039 1.00 90.19 308 ALA A O 1
ATOM 2343 N N . VAL A 1 309 ? -11.924 -1.846 -9.360 1.00 86.00 309 VAL A N 1
ATOM 2344 C CA . VAL A 1 309 ? -11.497 -0.706 -10.196 1.00 86.00 309 VAL A CA 1
ATOM 2345 C C . VAL A 1 309 ? -11.056 0.480 -9.332 1.00 86.00 309 VAL A C 1
ATOM 2347 O O . VAL A 1 309 ? -11.761 0.812 -8.384 1.00 86.00 309 VAL A O 1
ATOM 2350 N N . ALA A 1 310 ? -9.946 1.153 -9.651 1.00 78.25 310 ALA A N 1
ATOM 2351 C CA . ALA A 1 310 ? -9.419 2.317 -8.918 1.00 78.25 310 ALA A CA 1
ATOM 2352 C C . ALA A 1 310 ? -10.146 3.645 -9.233 1.00 78.25 310 ALA A C 1
ATOM 2354 O O . ALA A 1 310 ? -9.562 4.602 -9.739 1.00 78.25 310 ALA A O 1
ATOM 2355 N N . VAL A 1 311 ? -11.441 3.725 -8.924 1.00 76.50 311 VAL A N 1
ATOM 2356 C CA . VAL A 1 311 ? -12.269 4.931 -9.104 1.00 76.50 311 VAL A CA 1
ATOM 2357 C C . VAL A 1 311 ? -13.208 5.125 -7.917 1.00 76.50 311 VAL A C 1
ATOM 2359 O O . VAL A 1 311 ? -13.603 4.147 -7.291 1.00 76.50 311 VAL A O 1
ATOM 2362 N N . PRO A 1 312 ? -13.665 6.349 -7.601 1.00 72.00 312 PRO A N 1
ATOM 2363 C CA . PRO A 1 312 ? -14.755 6.526 -6.642 1.00 72.00 312 PRO A CA 1
ATOM 2364 C C . PRO A 1 312 ? -15.936 5.600 -6.985 1.00 72.00 312 PRO A C 1
ATOM 2366 O O . PRO A 1 312 ? -16.351 5.565 -8.145 1.00 72.00 312 PRO A O 1
ATOM 2369 N N . PRO A 1 313 ? -16.488 4.839 -6.021 1.00 74.56 313 PRO A N 1
ATOM 2370 C CA . PRO A 1 313 ? -16.317 4.941 -4.565 1.00 74.56 313 PRO A CA 1
ATOM 2371 C C . PRO A 1 313 ? -15.187 4.087 -3.951 1.00 74.56 313 PRO A C 1
ATOM 2373 O O . PRO A 1 313 ? -15.038 4.075 -2.737 1.00 74.56 313 PRO A O 1
ATOM 2376 N N . THR A 1 314 ? -14.394 3.357 -4.733 1.00 78.50 314 THR A N 1
ATOM 2377 C CA . THR A 1 314 ? -13.412 2.370 -4.230 1.00 78.50 314 THR A CA 1
ATOM 2378 C C . THR A 1 314 ? -12.132 2.999 -3.675 1.00 78.50 314 THR A C 1
ATOM 2380 O O . THR A 1 314 ? -11.280 2.293 -3.151 1.00 78.50 314 THR A O 1
ATOM 2383 N N . LEU A 1 315 ? -12.011 4.328 -3.733 1.00 85.69 315 LEU A N 1
ATOM 2384 C CA . LEU A 1 315 ? -11.007 5.085 -2.984 1.00 85.69 315 LEU A CA 1
ATOM 2385 C C . LEU A 1 315 ? -11.360 5.224 -1.496 1.00 85.69 315 LEU A C 1
ATOM 2387 O O . LEU A 1 315 ? -10.615 5.852 -0.757 1.00 85.69 315 LEU A O 1
ATOM 2391 N N . ASP A 1 316 ? -12.479 4.658 -1.050 1.00 90.69 316 ASP A N 1
ATOM 2392 C CA . ASP A 1 316 ? -12.881 4.621 0.350 1.00 90.69 316 ASP A CA 1
ATOM 2393 C C . ASP A 1 316 ? -12.458 3.290 1.020 1.00 90.69 316 ASP A C 1
ATOM 2395 O O . ASP A 1 316 ? -13.065 2.248 0.736 1.00 90.69 316 ASP A O 1
ATOM 2399 N N . PRO A 1 317 ? -11.497 3.294 1.973 1.00 91.88 317 PRO A N 1
ATOM 2400 C CA . PRO A 1 317 ? -11.090 2.097 2.717 1.00 91.88 317 PRO A CA 1
ATOM 2401 C C . PRO A 1 317 ? -12.211 1.441 3.543 1.00 91.88 317 PRO A C 1
ATOM 2403 O O . PRO A 1 317 ? -12.064 0.304 3.995 1.00 91.88 317 PRO A O 1
ATOM 2406 N N . TYR A 1 318 ? -13.321 2.140 3.792 1.00 90.25 318 TYR A N 1
ATOM 2407 C CA . TYR A 1 318 ? -14.512 1.596 4.447 1.00 90.25 318 TYR A CA 1
ATOM 2408 C C . TYR A 1 318 ? -15.433 0.843 3.493 1.00 90.25 318 TYR A C 1
ATOM 2410 O O . TYR A 1 318 ? -16.140 -0.076 3.914 1.00 90.25 318 TYR A O 1
ATOM 2418 N N . ALA A 1 319 ? -15.416 1.203 2.210 1.00 90.56 319 ALA A N 1
ATOM 2419 C CA . ALA A 1 319 ? -16.206 0.544 1.180 1.00 90.56 319 ALA A CA 1
ATOM 2420 C C . ALA A 1 319 ? -15.546 -0.749 0.676 1.00 90.56 319 ALA A C 1
ATOM 2422 O O . ALA A 1 319 ? -16.239 -1.636 0.162 1.00 90.56 319 ALA A O 1
ATOM 2423 N N . ILE A 1 320 ? -14.224 -0.880 0.836 1.00 90.88 320 ILE A N 1
ATOM 2424 C CA . ILE A 1 320 ? -13.490 -2.077 0.431 1.00 90.88 320 ILE A CA 1
ATOM 2425 C C . ILE A 1 320 ? -13.721 -3.216 1.419 1.00 90.88 320 ILE A C 1
ATOM 2427 O O . ILE A 1 320 ? -13.353 -3.167 2.591 1.00 90.88 320 ILE A O 1
ATOM 2431 N N . LYS A 1 321 ? -14.339 -4.284 0.914 1.00 87.12 321 LYS A N 1
ATOM 2432 C CA . LYS A 1 321 ? -14.595 -5.504 1.678 1.00 87.12 321 LYS A CA 1
ATOM 2433 C C . LYS A 1 321 ? -13.445 -6.480 1.499 1.00 87.12 321 LYS A C 1
ATOM 2435 O O . LYS A 1 321 ? -13.070 -6.781 0.367 1.00 87.12 321 LYS A O 1
ATOM 2440 N N . ALA A 1 322 ? -12.980 -7.038 2.613 1.00 90.81 322 ALA A N 1
ATOM 2441 C CA . ALA A 1 322 ? -12.084 -8.182 2.596 1.00 90.81 322 ALA A CA 1
ATOM 2442 C C . ALA A 1 322 ? -12.734 -9.343 1.827 1.00 90.81 322 ALA A C 1
ATOM 2444 O O . ALA A 1 322 ? -13.869 -9.741 2.110 1.00 90.81 322 ALA A O 1
ATOM 2445 N N . LEU A 1 323 ? -12.017 -9.870 0.843 1.00 91.50 323 LEU A N 1
ATOM 2446 C CA . LEU A 1 323 ? -12.464 -10.990 0.025 1.00 91.50 323 LEU A CA 1
ATOM 2447 C C . LEU A 1 323 ? -11.940 -12.319 0.582 1.00 91.50 323 LEU A C 1
ATOM 2449 O O . LEU A 1 323 ? -10.896 -12.380 1.230 1.00 91.50 323 LEU A O 1
ATOM 2453 N N . SER A 1 324 ? -12.673 -13.404 0.329 1.00 88.31 324 SER A N 1
ATOM 2454 C CA . SER A 1 324 ? -12.253 -14.746 0.738 1.00 88.31 324 SER A CA 1
ATOM 2455 C C . SER A 1 324 ? -11.092 -15.253 -0.114 1.00 88.31 324 SER A C 1
ATOM 2457 O O . SER A 1 324 ? -11.027 -14.969 -1.313 1.00 88.31 324 SER A O 1
ATOM 2459 N N . VAL A 1 325 ? -10.229 -16.077 0.482 1.00 92.69 325 VAL A N 1
ATOM 2460 C CA . VAL A 1 325 ? -9.188 -16.820 -0.243 1.00 92.69 325 VAL A CA 1
ATOM 2461 C C . VAL A 1 325 ? -9.805 -17.606 -1.405 1.00 92.69 325 VAL A C 1
ATOM 2463 O O . VAL A 1 325 ? -10.885 -18.182 -1.276 1.00 92.69 325 VAL A O 1
ATOM 2466 N N . GLY A 1 326 ? -9.129 -17.592 -2.551 1.00 92.19 326 GLY A N 1
ATOM 2467 C CA . GLY A 1 326 ? -9.580 -18.186 -3.806 1.00 92.19 326 GLY A CA 1
ATOM 2468 C C . GLY A 1 326 ? -10.495 -17.287 -4.641 1.00 92.19 326 GLY A C 1
ATOM 2469 O O . GLY A 1 326 ? -10.852 -17.673 -5.753 1.00 92.19 326 GLY A O 1
ATOM 2470 N N . THR A 1 327 ? -10.876 -16.097 -4.158 1.00 95.75 327 THR A N 1
ATOM 2471 C CA . THR A 1 327 ? -11.627 -15.132 -4.979 1.00 95.75 327 THR A CA 1
ATOM 2472 C C . THR A 1 327 ? -10.751 -14.655 -6.129 1.00 95.75 327 THR A C 1
ATOM 2474 O O . THR A 1 327 ? -9.663 -14.139 -5.881 1.00 95.75 327 THR A O 1
ATOM 2477 N N . LYS A 1 328 ? -11.240 -14.787 -7.368 1.00 95.62 328 LYS A N 1
ATOM 2478 C CA . LYS A 1 328 ? -10.543 -14.358 -8.588 1.00 95.62 328 LYS A CA 1
ATOM 2479 C C . LYS A 1 328 ? -11.370 -13.351 -9.364 1.00 95.62 328 LYS A C 1
ATOM 2481 O O . LYS A 1 328 ? -12.586 -13.517 -9.477 1.00 95.62 328 LYS A O 1
ATOM 2486 N N . ARG A 1 329 ? -10.708 -12.361 -9.952 1.00 93.38 329 ARG A N 1
ATOM 2487 C CA . ARG A 1 329 ? -11.303 -11.430 -10.911 1.00 93.38 329 ARG A CA 1
ATOM 2488 C C . ARG A 1 329 ? -10.346 -11.193 -12.065 1.00 93.38 329 ARG A C 1
ATOM 2490 O O . ARG A 1 329 ? -9.149 -11.048 -11.852 1.00 93.38 329 ARG A O 1
ATOM 2497 N N . LYS A 1 330 ? -10.892 -11.199 -13.278 1.00 90.50 330 LYS A N 1
ATOM 2498 C CA . LYS A 1 330 ? -10.179 -10.863 -14.507 1.00 90.50 330 LYS A CA 1
ATOM 2499 C C . LYS A 1 330 ? -10.779 -9.575 -15.056 1.00 90.50 330 LYS A C 1
ATOM 2501 O O . LYS A 1 330 ? -11.986 -9.551 -15.296 1.00 90.50 330 LYS A O 1
ATOM 2506 N N . GLY A 1 331 ? -9.954 -8.558 -15.262 1.00 84.38 331 GLY A N 1
ATOM 2507 C CA . GLY A 1 331 ? -10.364 -7.268 -15.813 1.00 84.38 331 GLY A CA 1
ATOM 2508 C C . GLY A 1 331 ? -9.599 -6.111 -15.181 1.00 84.38 331 GLY A C 1
ATOM 2509 O O . GLY A 1 331 ? -8.627 -6.340 -14.470 1.00 84.38 331 GLY A O 1
ATOM 2510 N N . ASP A 1 332 ? -10.105 -4.902 -15.414 1.00 82.56 332 ASP A N 1
ATOM 2511 C CA . ASP A 1 332 ? -9.579 -3.605 -14.952 1.00 82.56 332 ASP A CA 1
ATOM 2512 C C . ASP A 1 332 ? -9.818 -3.377 -13.440 1.00 82.56 332 ASP A C 1
ATOM 2514 O O . ASP A 1 332 ? -10.395 -2.383 -13.005 1.00 82.56 332 ASP A O 1
ATOM 2518 N N . ASP A 1 333 ? -9.474 -4.372 -12.620 1.00 88.31 333 ASP A N 1
ATOM 2519 C CA . ASP A 1 333 ? -9.544 -4.296 -11.163 1.00 88.31 333 ASP A CA 1
ATOM 2520 C C . ASP A 1 333 ? -8.141 -4.070 -10.599 1.00 88.31 333 ASP A C 1
ATOM 2522 O O . ASP A 1 333 ? -7.207 -4.813 -10.892 1.00 88.31 333 ASP A O 1
ATOM 2526 N N . SER A 1 334 ? -8.008 -3.113 -9.687 1.00 90.00 334 SER A N 1
ATOM 2527 C CA . SER A 1 334 ? -6.807 -2.974 -8.869 1.00 90.00 334 SER A CA 1
ATOM 2528 C C . SER A 1 334 ? -6.863 -3.920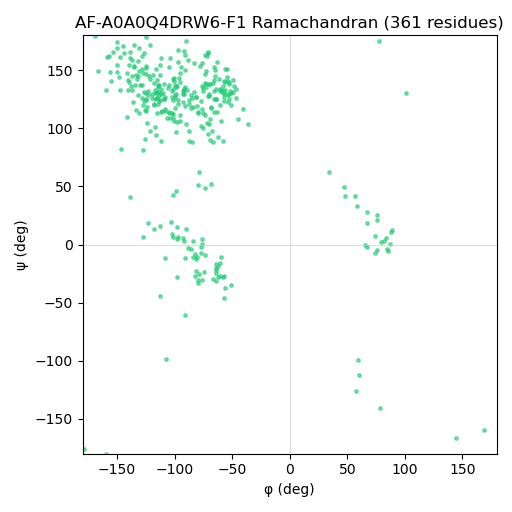 -7.669 1.00 90.00 334 SER A C 1
ATOM 2530 O O . SER A 1 334 ? -7.938 -4.309 -7.194 1.00 90.00 334 SER A O 1
ATOM 2532 N N . ILE A 1 335 ? -5.692 -4.261 -7.136 1.00 94.50 335 ILE A N 1
ATOM 2533 C CA . ILE A 1 335 ? -5.555 -4.913 -5.836 1.00 94.50 335 ILE A CA 1
ATOM 2534 C C . ILE A 1 335 ? -5.492 -3.829 -4.763 1.00 94.50 335 ILE A C 1
ATOM 2536 O O . ILE A 1 335 ? -4.635 -2.949 -4.805 1.00 94.50 335 ILE A O 1
ATOM 2540 N N . HIS A 1 336 ? -6.386 -3.913 -3.781 1.00 95.88 336 HIS A N 1
ATOM 2541 C CA . HIS A 1 336 ? -6.448 -3.009 -2.636 1.00 95.88 336 HIS A CA 1
ATOM 2542 C C . HIS A 1 336 ? -5.888 -3.737 -1.417 1.00 95.88 336 HIS A C 1
ATOM 2544 O O . HIS A 1 336 ? -6.519 -4.663 -0.905 1.00 95.88 336 HIS A O 1
ATOM 2550 N N . VAL A 1 337 ? -4.704 -3.332 -0.960 1.00 97.31 337 VAL A N 1
ATOM 2551 C CA . VAL A 1 337 ? -4.106 -3.808 0.292 1.00 97.31 337 VAL A CA 1
ATOM 2552 C C . VAL A 1 337 ? -4.561 -2.875 1.409 1.00 97.31 337 VAL A C 1
ATOM 2554 O O . VAL A 1 337 ? -4.089 -1.741 1.519 1.00 97.31 337 VAL A O 1
ATOM 2557 N N . CYS A 1 338 ? -5.513 -3.336 2.214 1.00 97.06 338 CYS A N 1
ATOM 2558 C CA . CYS A 1 338 ? -6.161 -2.549 3.260 1.00 97.06 338 CYS A CA 1
ATOM 2559 C C . CYS A 1 338 ? -5.649 -2.954 4.642 1.00 97.06 338 CYS A C 1
ATOM 2561 O O . CYS A 1 338 ? -5.569 -4.140 4.943 1.00 97.06 338 CYS A O 1
ATOM 2563 N N . PHE A 1 339 ? -5.388 -1.978 5.505 1.00 96.31 339 PHE A N 1
ATOM 2564 C CA . PHE A 1 339 ? -4.969 -2.166 6.889 1.00 96.31 339 PHE A CA 1
ATOM 2565 C C . PHE A 1 339 ? -6.012 -1.569 7.825 1.00 96.31 339 PHE A C 1
ATOM 2567 O O . PHE A 1 339 ? -6.275 -0.364 7.793 1.00 96.31 339 PHE A O 1
ATOM 2574 N N . ASP A 1 340 ? -6.572 -2.418 8.680 1.00 92.69 340 ASP A N 1
ATOM 2575 C CA . ASP A 1 340 ? -7.451 -2.016 9.775 1.00 92.69 340 ASP A CA 1
ATOM 2576 C C . ASP A 1 340 ? -6.613 -1.689 11.019 1.00 92.69 340 ASP A C 1
ATOM 2578 O O . ASP A 1 340 ? -6.269 -2.560 11.823 1.00 92.69 340 ASP A O 1
ATOM 2582 N N . ILE A 1 341 ? -6.198 -0.427 11.124 1.00 89.69 341 ILE A N 1
ATOM 2583 C CA . ILE A 1 341 ? -5.241 0.032 12.136 1.00 89.69 341 ILE A CA 1
ATOM 2584 C C . ILE A 1 341 ? -5.921 0.241 13.486 1.00 89.69 341 ILE A C 1
ATOM 2586 O O . ILE A 1 341 ? -5.283 0.045 14.518 1.00 89.69 341 ILE A O 1
ATOM 2590 N N . GLY A 1 342 ? -7.198 0.611 13.492 1.00 86.44 342 GLY A N 1
ATOM 2591 C CA . GLY A 1 342 ? -7.958 0.823 14.713 1.00 86.44 342 GLY A CA 1
ATOM 2592 C C . GLY A 1 342 ? -7.671 2.158 15.384 1.00 86.44 342 GLY A C 1
ATOM 2593 O O . GLY A 1 342 ? -7.557 3.178 14.714 1.00 86.44 342 GLY A O 1
ATOM 2594 N N . THR A 1 343 ? -7.604 2.187 16.713 1.00 85.50 343 THR A N 1
ATOM 2595 C CA . THR A 1 343 ? -7.366 3.444 17.433 1.00 85.50 343 THR A CA 1
ATOM 2596 C C . THR A 1 343 ? -5.876 3.753 17.537 1.00 85.50 343 THR A C 1
ATOM 2598 O O . THR A 1 343 ? -5.116 2.936 18.058 1.00 85.50 343 THR A O 1
ATOM 2601 N N . LEU A 1 344 ? -5.465 4.947 17.106 1.00 83.56 344 LEU A N 1
ATOM 2602 C CA . LEU A 1 344 ? -4.104 5.458 17.271 1.00 83.56 344 LEU A CA 1
ATOM 2603 C C . LEU A 1 344 ? -4.120 6.682 18.193 1.00 83.56 344 LEU A C 1
ATOM 2605 O O . LEU A 1 344 ? -4.669 7.725 17.839 1.00 83.56 344 LEU A O 1
ATOM 2609 N N . ALA A 1 345 ? -3.521 6.547 19.378 1.00 82.06 345 ALA A N 1
ATOM 2610 C CA . ALA A 1 345 ? -3.512 7.603 20.390 1.00 82.06 345 ALA A CA 1
ATOM 2611 C C . ALA A 1 345 ? -2.766 8.866 19.926 1.00 82.06 345 ALA A C 1
ATOM 2613 O O . ALA A 1 345 ? -1.902 8.788 19.048 1.00 82.06 345 ALA A O 1
ATOM 2614 N N . ILE A 1 346 ? -3.072 10.019 20.526 1.00 87.69 346 ILE A N 1
ATOM 2615 C CA . ILE A 1 346 ? -2.352 11.283 20.267 1.00 87.69 346 ILE A CA 1
ATOM 2616 C C . ILE A 1 346 ? -0.838 11.082 20.415 1.00 87.69 346 ILE A C 1
ATOM 2618 O O . ILE A 1 346 ? -0.361 10.545 21.416 1.00 87.69 346 ILE A O 1
ATOM 2622 N N . GLY A 1 347 ? -0.070 11.525 19.418 1.00 83.00 347 GLY A N 1
ATOM 2623 C CA . GLY A 1 347 ? 1.391 11.428 19.391 1.00 83.00 347 GLY A CA 1
ATOM 2624 C C . GLY A 1 347 ? 1.933 10.021 19.124 1.00 83.00 347 GLY A C 1
ATOM 2625 O O . GLY A 1 347 ? 3.141 9.861 18.941 1.00 83.00 347 GLY A O 1
ATOM 2626 N N . ALA A 1 348 ? 1.078 8.995 19.082 1.00 84.00 348 ALA A N 1
ATOM 2627 C CA . ALA A 1 348 ? 1.497 7.634 18.790 1.00 84.00 348 ALA A CA 1
ATOM 2628 C C . ALA A 1 348 ? 1.765 7.444 17.292 1.00 84.00 348 ALA A C 1
ATOM 2630 O O . ALA A 1 348 ? 1.232 8.150 16.432 1.00 84.00 348 ALA A O 1
ATOM 2631 N N . SER A 1 349 ? 2.588 6.444 16.985 1.00 88.88 349 SER A N 1
ATOM 2632 C CA . SER A 1 349 ? 2.847 6.006 15.615 1.00 88.88 349 SER A CA 1
ATOM 2633 C C . SER A 1 349 ? 2.556 4.523 15.458 1.00 88.88 349 SER A C 1
ATOM 2635 O O . SER A 1 349 ? 2.650 3.748 16.410 1.00 88.88 349 SER A O 1
ATOM 2637 N N . THR A 1 350 ? 2.221 4.124 14.239 1.00 92.19 350 THR A N 1
ATOM 2638 C CA . THR A 1 350 ? 2.075 2.724 13.851 1.00 92.19 350 THR A CA 1
ATOM 2639 C C . THR A 1 350 ? 2.836 2.468 12.564 1.00 92.19 350 THR A C 1
ATOM 2641 O O . THR A 1 350 ? 2.968 3.365 11.733 1.00 92.19 350 THR A O 1
ATOM 2644 N N . ARG A 1 351 ? 3.336 1.244 12.402 1.00 94.81 351 ARG A N 1
ATOM 2645 C CA . ARG A 1 351 ? 4.095 0.822 11.227 1.00 94.81 351 ARG A CA 1
ATOM 2646 C C . ARG A 1 351 ? 3.523 -0.455 10.651 1.00 94.81 351 ARG A C 1
ATOM 2648 O O . ARG A 1 351 ? 2.969 -1.264 11.394 1.00 94.81 351 ARG A O 1
ATOM 2655 N N . PHE A 1 352 ? 3.671 -0.626 9.350 1.00 94.94 352 PHE A N 1
ATOM 2656 C CA . PHE A 1 352 ? 3.369 -1.857 8.627 1.00 94.94 352 PHE A CA 1
ATOM 2657 C C . PHE A 1 352 ? 4.167 -1.879 7.323 1.00 94.94 352 PHE A C 1
ATOM 2659 O O . PHE A 1 352 ? 4.672 -0.850 6.872 1.00 94.94 352 PHE A O 1
ATOM 2666 N N . ARG A 1 353 ? 4.299 -3.063 6.725 1.00 96.75 353 ARG A N 1
ATOM 2667 C CA . ARG A 1 353 ? 5.040 -3.258 5.479 1.00 96.75 353 ARG A CA 1
ATOM 2668 C C . ARG A 1 353 ? 4.150 -3.887 4.426 1.00 96.75 353 ARG A C 1
ATOM 2670 O O . ARG A 1 353 ? 3.514 -4.898 4.703 1.00 96.75 353 ARG A O 1
ATOM 2677 N N . ILE A 1 354 ? 4.157 -3.326 3.224 1.00 97.94 354 ILE A N 1
ATOM 2678 C CA . ILE A 1 354 ? 3.624 -3.971 2.023 1.00 97.94 354 ILE A CA 1
ATOM 2679 C C . ILE A 1 354 ? 4.804 -4.556 1.252 1.00 97.94 354 ILE A C 1
ATOM 2681 O O . ILE A 1 354 ? 5.849 -3.915 1.126 1.00 97.94 354 ILE A O 1
ATOM 2685 N N . VAL A 1 355 ? 4.636 -5.769 0.743 1.00 97.56 355 VAL A N 1
ATOM 2686 C CA . VAL A 1 355 ? 5.617 -6.462 -0.088 1.00 97.56 355 VAL A CA 1
ATOM 2687 C C . VAL A 1 355 ? 5.006 -6.689 -1.462 1.00 97.56 355 VAL A C 1
ATOM 2689 O O . VAL A 1 355 ? 3.871 -7.152 -1.557 1.00 97.56 355 VAL A O 1
ATOM 2692 N N . ILE A 1 356 ? 5.756 -6.371 -2.516 1.00 96.06 356 ILE A N 1
ATOM 2693 C CA . ILE A 1 356 ? 5.486 -6.837 -3.879 1.00 96.06 356 ILE A CA 1
ATOM 2694 C C . ILE A 1 356 ? 6.603 -7.815 -4.243 1.00 96.06 356 ILE A C 1
ATOM 2696 O O . ILE A 1 356 ? 7.770 -7.435 -4.319 1.00 96.06 356 ILE A O 1
ATOM 2700 N N . ASP A 1 357 ? 6.247 -9.077 -4.440 1.00 94.56 357 ASP A N 1
ATOM 2701 C CA . ASP A 1 357 ? 7.163 -10.176 -4.710 1.00 94.56 357 ASP A CA 1
ATOM 2702 C C . ASP A 1 357 ? 7.104 -10.580 -6.188 1.00 94.56 357 ASP A C 1
ATOM 2704 O O . ASP A 1 357 ? 6.089 -11.080 -6.684 1.00 94.56 357 ASP A O 1
ATOM 2708 N N . GLY A 1 358 ? 8.217 -10.364 -6.891 1.00 90.94 358 GLY A N 1
ATOM 2709 C CA . GLY A 1 358 ? 8.413 -10.808 -8.271 1.00 90.94 358 GLY A CA 1
ATOM 2710 C C . GLY A 1 358 ? 9.290 -12.040 -8.425 1.00 90.94 358 GLY A C 1
ATOM 2711 O O . GLY A 1 358 ? 9.796 -12.296 -9.516 1.00 90.94 358 GLY A O 1
ATOM 2712 N N . SER A 1 359 ? 9.473 -12.836 -7.374 1.00 88.56 359 SER A N 1
ATOM 2713 C CA . SER A 1 359 ? 10.269 -14.068 -7.412 1.00 88.56 359 SER A CA 1
ATOM 2714 C C . SER A 1 359 ? 9.735 -15.096 -8.409 1.00 88.56 359 SER A C 1
ATOM 2716 O O . SER A 1 359 ? 10.514 -15.863 -8.973 1.00 88.56 359 SER A O 1
ATOM 2718 N N . ALA A 1 360 ? 8.429 -15.067 -8.692 1.00 85.44 360 ALA A N 1
ATOM 2719 C CA . ALA A 1 360 ? 7.784 -15.911 -9.697 1.00 85.44 360 ALA A CA 1
ATOM 2720 C C . ALA A 1 360 ? 8.090 -15.498 -11.153 1.00 85.44 360 ALA A C 1
ATOM 2722 O O . ALA A 1 360 ? 7.753 -16.231 -12.085 1.00 85.44 360 ALA A O 1
ATOM 2723 N N . ILE A 1 361 ? 8.726 -14.345 -11.373 1.00 79.19 361 ILE A N 1
ATOM 2724 C CA . ILE A 1 361 ? 9.143 -13.902 -12.702 1.00 79.19 361 ILE A CA 1
ATOM 2725 C C . ILE A 1 361 ? 10.456 -14.605 -13.063 1.00 79.19 361 ILE A C 1
ATOM 2727 O O . ILE A 1 361 ? 11.478 -14.426 -12.388 1.00 79.19 361 ILE A O 1
ATOM 2731 N N . ALA A 1 362 ? 10.434 -15.390 -14.1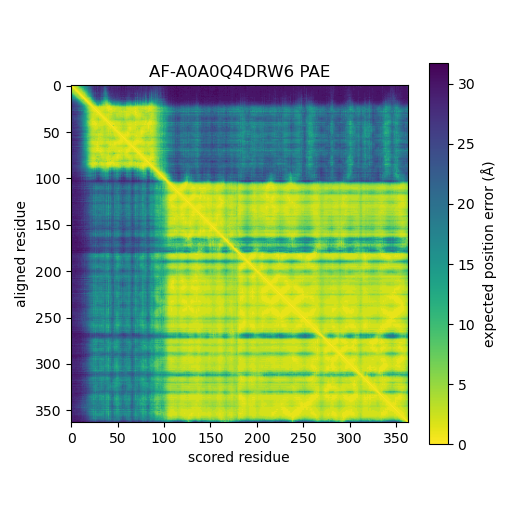41 1.00 67.19 362 ALA A N 1
ATOM 2732 C CA . ALA A 1 362 ? 11.625 -16.038 -14.684 1.00 67.19 362 ALA A CA 1
ATOM 2733 C C . ALA A 1 362 ? 12.675 -14.989 -15.098 1.00 67.19 362 ALA A C 1
ATOM 2735 O O . ALA A 1 362 ? 12.332 -13.998 -15.743 1.00 67.19 362 ALA A O 1
A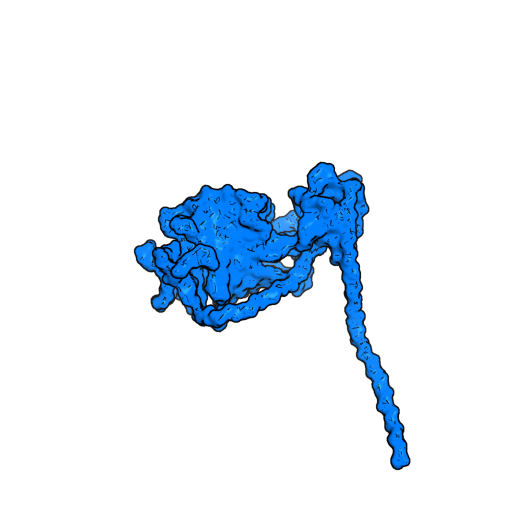TOM 2736 N N . SER A 1 363 ? 13.929 -15.202 -14.685 1.00 58.34 363 SER A N 1
ATOM 2737 C CA . SER A 1 363 ? 15.101 -14.411 -15.098 1.00 58.34 363 SER A CA 1
ATOM 2738 C C . SER A 1 363 ? 15.631 -14.879 -16.443 1.00 58.34 363 SER A C 1
ATOM 2740 O O . SER A 1 363 ? 15.841 -16.113 -16.541 1.00 58.34 363 SER A O 1
#

Secondary structure (DSSP, 8-state):
-----------------------EEEP-TT-EE-PPTT-EEE-SS--S-SBPEEETTTTEEEEEETTEEEEESS--B-EEEETTEEESS----PPPPPPPPPS----EEEEEE-TTS-EEEEEE-SSEEEEE-TTS-BB-SSPPPTTS---GGGT--S-SEEE-SSSS---BSSGGG-TT-EEEEEEEETTEEEEEEEEGGGTEE-S-EEEEEETTEEEEEEE-TT-EEEEEEEEEETTEEEEEEEEEE-SSS-EEEEEEEEEE--PBTTB---EEEEEETTEEEEEETTTEEEEEE---TTEEEEEE-SSTTTT-TTTPPPPPTT-EEESSPEEEEEEEEEEE-TT-EEEEEEEEE-TTS--

Radius of gyration: 23.45 Å; Cα contacts (8 Å, |Δi|>4): 984; chains: 1; bounding box: 78×42×85 Å

Sequence (363 aa):
MIRESHKNLTRINDPLRLDTIMSTIIAKHGQMLTMQPGDQIKFPAALNTTEGAWRADKRRYAYKWGSRVCFLAGIERLYLVEGTTYSATAPVVVQPPVPEPSPATKVRTATFTTDAGGLEAFLLTDFYALGVGSRGSLGTAGRLPAGIPTDADRGFLRAGIFCHATVPLMGDAVLYGRSVEGFVIAHRAAEKQVQSASALLTGYYQIPGTVSAEPDAVRFIGTTSDEIGVDQRISVDGKLILIDVELTNRTGADLVDLRYMRLIDFDQPGAFETVNEVIERGWARATMAGNRVLMVGSDDPRATIGLAVAVPPTLDPYAIKALSVGTKRKGDDSIHVCFDIGTLAIGASTRFRIVIDGSAIAS

Foldseek 3Di:
DDDDDDDDDDPDPDPDPPPPPAAEAEDDFPEEDEDDANHKYFYPAAWPDQFFDQDPVVCFGWIDDDNGIYTYHPQRGWFDDDGRMTGSAFDQDDDDPDPDFDPDFQKDKFWDAAPVRAIWMWIDTPFWIWTADSQGFTFHPHFDDPPGDALVVLPQRIARTWGPNAVVGPHHQFPSSALCKWKKKWFDDPNDIDIAIDRVVLPGRQWHWGWGDDNFWIWTWTAGPQGWTWIWTWGDRPQKIKIKIKIWQQHPWKGFQIKMKIWTWREHPPDQWWKWFQADAQKIWTQYPPRQIKIKGFPRSQKAKFKAASHPPVSDLVPGDGDDGGDIDTGNIIIMTMGRNGIAGHRGMGMTMMMIGRPVRDD

Solvent-accessible surface area (backbone atoms only — not comparable to full-atom values): 19284 Å² total; per-residue (Å²): 140,84,85,86,81,87,80,84,83,76,82,75,84,72,79,79,79,74,78,72,78,68,47,75,44,76,62,47,71,77,38,77,47,80,79,60,93,64,30,31,40,32,39,93,46,58,59,79,49,52,61,33,46,79,33,80,95,70,69,23,17,38,39,35,34,87,96,40,38,31,32,29,56,91,41,55,45,47,33,59,67,53,93,37,29,24,18,69,49,47,78,84,61,72,75,77,77,78,73,80,79,62,88,78,60,61,53,46,46,39,65,48,72,28,95,87,69,47,48,26,36,38,42,38,43,82,42,38,28,34,17,29,16,43,58,64,18,49,3,20,89,36,66,59,64,88,92,59,80,52,42,50,94,82,71,27,54,22,27,11,44,24,40,73,51,28,82,77,60,72,45,25,41,18,51,57,2,35,21,65,18,19,39,29,42,34,31,41,57,95,91,37,83,46,74,39,33,25,20,62,72,73,72,32,70,51,34,52,52,49,55,46,54,40,79,63,30,38,36,25,44,32,38,34,91,71,37,41,35,38,41,36,42,41,34,65,60,77,52,31,40,39,38,41,39,37,42,30,33,63,31,101,50,62,38,35,59,27,33,41,28,40,39,43,40,55,30,38,83,97,43,65,60,24,36,38,29,28,75,43,87,12,27,33,34,42,35,32,85,90,78,38,37,38,36,41,28,26,87,51,64,46,33,29,34,28,79,44,44,84,44,88,72,59,72,32,75,86,71,52,55,72,62,57,66,72,45,71,49,73,32,77,48,17,44,31,47,32,33,63,53,28,65,41,47,58,73,35,70,51,60,53,51,42,40,38,38,36,73,72,42,73,104

Mean predicted aligned error: 11.33 Å